Protein AF-A0A955TP63-F1 (afdb_monomer_lite)

Sequence (295 aa):
MACLPPVLIFSGPYEQLWVSQQFFPAQWGFWGMGFLTVFFTALYLFRGVVQLFHQPRGQGFGTVGSGVSPRFFSPIHFLGILVVLGGTGFFLLLLWKGFVEFLSPAVGHRTAVMVKSFSVLGNVPLLVSVMVALVGVVAGYWSFSRSPLRTFRESRFGRRWYVHFLNKLYFDEWYEAYVVQPTLGLAMWSWKVVDQRGLNGMIMGLANLTLGIAKWLWRVVDLKGIDGLVMGVGRKSVGMAGWLWRVVDLHGIDRVVVGLGQQSVGFARWLWRVIDLRGVDRVVVGVGKQSVGIA

Foldseek 3Di:
DLLLLLCLLQQPLNLLVQCLVVDPVSNVVSLVVSLVCSLQSLQVVLLVVCVVLVDPPDPDDDDDDPPCNPDPDDPVVVVVVVCVSVVVSVVSNVVSNVVSVVCCVVSDVSSPDPPVPRDCVPRPSSVVSVVSSVVSNVVNVVCVVDVCVVVLCPDPVSVVVVVCVVCVNCPVVCCCVPPVVVVVVVVVCCCVPCPVCNVVVVVVVVVVVVVVVVVVCCCPCPVCNVVVVVVVVVVVVVVVVVVVVVCCVVPPDCCVVVVVVVVVVVVVVVVVCVVVVPDDPPPPDPPPDPDDDDD

pLDDT: mean 76.47, std 15.17, range [35.34, 97.38]

Secondary structure (DSSP, 8-state):
-TTHHHHHHHSSHHHHHHHTT--HHHHHHHHHHHHHHHHHHHHHHHHHHHHHHS--TT-SSS---------S--HHHHHHHHHHHHHHHHHHHHHHHHHHHHHTTTS-GGG--------TTT-HHHHHHHHHHHHHHHHHHHHHHS-HHHHHHHSHHHHHHHHHHHTGGGHHHHHIIIIIHHHHHHHHHIIIIIIIIIIHHHHHHHHHHHHHHHHHHIIIIIIIIIHHHHHHHHHHHHHHHHHHHHHHIIIIIHHHHHHHHHHHHHHHHHHHHHHHTT--SSSSS----------

Radius of gyration: 61.68 Å; chains: 1; bounding box: 126×84×154 Å

Structure (mmCIF, N/CA/C/O backbone):
data_AF-A0A955TP63-F1
#
_entry.id   AF-A0A955TP63-F1
#
loop_
_atom_site.group_PDB
_atom_site.id
_atom_site.type_symbol
_atom_site.label_atom_id
_atom_site.label_alt_id
_atom_site.label_comp_id
_atom_site.label_asym_id
_atom_site.label_entity_id
_atom_site.label_seq_id
_atom_site.pdbx_PDB_ins_code
_atom_site.Cartn_x
_atom_site.Cartn_y
_atom_site.Cartn_z
_atom_site.occupancy
_atom_site.B_iso_or_equiv
_atom_site.auth_seq_id
_atom_site.auth_comp_id
_atom_site.auth_asym_id
_atom_site.auth_atom_id
_atom_site.pdbx_PDB_model_num
ATOM 1 N N . MET A 1 1 ? 14.268 9.972 -13.598 1.00 69.69 1 MET A N 1
ATOM 2 C CA . MET A 1 1 ? 13.409 9.019 -12.858 1.00 69.69 1 MET A CA 1
ATOM 3 C C . MET A 1 1 ? 13.284 7.678 -13.585 1.00 69.69 1 MET A C 1
ATOM 5 O O . MET A 1 1 ? 13.524 6.669 -12.950 1.00 69.69 1 MET A O 1
ATOM 9 N N . ALA A 1 2 ? 13.009 7.629 -14.898 1.00 74.88 2 ALA A N 1
ATOM 10 C CA . ALA A 1 2 ? 12.840 6.365 -15.644 1.00 74.88 2 ALA A CA 1
ATOM 11 C C . ALA A 1 2 ? 14.063 5.416 -15.655 1.00 74.88 2 ALA A C 1
ATOM 13 O O . ALA A 1 2 ? 13.891 4.209 -15.777 1.00 74.88 2 ALA A O 1
ATOM 14 N N . CYS A 1 3 ? 15.283 5.937 -15.485 1.00 74.19 3 CYS A N 1
ATOM 15 C CA . CYS A 1 3 ? 16.502 5.119 -15.408 1.00 74.19 3 CYS A CA 1
ATOM 16 C C . CYS A 1 3 ? 16.819 4.603 -13.993 1.00 74.19 3 CYS A C 1
ATOM 18 O O . CYS A 1 3 ? 17.735 3.802 -13.842 1.00 74.19 3 CYS A O 1
ATOM 20 N N . LEU A 1 4 ? 16.086 5.040 -12.959 1.00 79.62 4 LEU A N 1
ATOM 21 C CA . LEU A 1 4 ? 16.310 4.572 -11.587 1.00 79.62 4 LEU A CA 1
ATOM 22 C C . LEU A 1 4 ? 15.862 3.116 -11.374 1.00 79.62 4 LEU A C 1
ATOM 24 O O . LEU A 1 4 ? 16.659 2.358 -10.830 1.00 79.62 4 LEU A O 1
ATOM 28 N N . PRO A 1 5 ? 14.665 2.676 -11.815 1.00 82.50 5 PRO A N 1
ATOM 29 C CA . PRO A 1 5 ? 14.234 1.291 -11.622 1.00 82.50 5 PRO A CA 1
ATOM 30 C C . PRO A 1 5 ? 15.188 0.238 -12.215 1.00 82.50 5 PRO A C 1
ATOM 32 O O . PRO A 1 5 ? 15.502 -0.702 -11.490 1.00 82.50 5 PRO A O 1
ATOM 35 N N . PRO A 1 6 ? 15.717 0.382 -13.454 1.00 83.56 6 PRO A N 1
ATOM 36 C CA . PRO A 1 6 ? 16.736 -0.527 -13.990 1.00 83.56 6 PRO A CA 1
ATOM 37 C C . PRO A 1 6 ? 17.931 -0.692 -13.048 1.00 83.56 6 PRO A C 1
ATOM 39 O O . PRO A 1 6 ? 18.322 -1.805 -12.708 1.00 83.56 6 PRO A O 1
ATOM 42 N N . VAL A 1 7 ? 18.478 0.434 -12.583 1.00 81.25 7 VAL A N 1
ATOM 43 C CA . VAL A 1 7 ? 19.667 0.455 -11.730 1.00 81.25 7 VAL A CA 1
ATOM 44 C C . VAL A 1 7 ? 19.355 -0.125 -10.355 1.00 81.25 7 VAL A C 1
ATOM 46 O O . VAL A 1 7 ? 20.117 -0.938 -9.859 1.00 81.25 7 VAL A O 1
ATOM 49 N N . LEU A 1 8 ? 18.233 0.227 -9.735 1.00 82.56 8 LEU A N 1
ATOM 50 C CA . LEU A 1 8 ? 17.899 -0.251 -8.392 1.00 82.56 8 LEU A CA 1
ATOM 51 C C . LEU A 1 8 ? 17.583 -1.751 -8.362 1.00 82.56 8 LEU A C 1
ATOM 53 O O . LEU A 1 8 ? 18.072 -2.453 -7.483 1.00 82.56 8 LEU A O 1
ATOM 57 N N . ILE A 1 9 ? 16.817 -2.247 -9.335 1.00 83.12 9 ILE A N 1
ATOM 58 C CA . ILE A 1 9 ? 16.356 -3.642 -9.362 1.00 83.12 9 ILE A CA 1
ATOM 59 C C . ILE A 1 9 ? 17.495 -4.585 -9.773 1.00 83.12 9 ILE A C 1
ATOM 61 O O . ILE A 1 9 ? 17.658 -5.644 -9.174 1.00 83.12 9 ILE A O 1
ATOM 65 N N . PHE A 1 10 ? 18.315 -4.193 -10.754 1.00 83.50 10 PHE A N 1
ATOM 66 C CA . PHE A 1 10 ? 19.343 -5.062 -11.342 1.00 83.50 10 PHE A CA 1
ATOM 67 C C . PHE A 1 10 ? 20.783 -4.718 -10.914 1.00 83.50 10 PHE A C 1
ATOM 69 O O . PHE A 1 10 ? 21.734 -5.266 -11.467 1.00 83.50 10 PHE A O 1
ATOM 76 N N . SER A 1 11 ? 20.991 -3.830 -9.932 1.00 75.62 11 SER A N 1
ATOM 77 C CA . SER A 1 11 ? 22.337 -3.504 -9.403 1.00 75.62 11 SER A CA 1
ATOM 78 C C . SER A 1 11 ? 22.956 -4.594 -8.528 1.00 75.62 11 SER A C 1
ATOM 80 O O . SER A 1 11 ? 24.146 -4.507 -8.229 1.00 75.62 11 SER A O 1
ATOM 82 N N . GLY A 1 12 ? 22.189 -5.606 -8.118 1.00 73.50 12 GLY A N 1
ATOM 83 C CA . GLY A 1 12 ? 22.686 -6.737 -7.330 1.00 73.50 12 GLY A CA 1
ATOM 84 C C . GLY A 1 12 ? 21.960 -6.957 -5.999 1.00 73.50 12 GLY A C 1
ATOM 85 O O . GLY A 1 12 ? 21.460 -8.061 -5.808 1.00 73.50 12 GLY A O 1
ATOM 86 N N . PRO A 1 13 ? 21.826 -5.959 -5.097 1.00 74.38 13 PRO A N 1
ATOM 87 C CA . PRO A 1 13 ? 21.252 -6.180 -3.763 1.00 74.38 13 PRO A CA 1
ATOM 88 C C . PRO A 1 13 ? 19.833 -6.770 -3.795 1.00 74.38 13 PRO A C 1
ATOM 90 O O . PRO A 1 13 ? 19.522 -7.714 -3.073 1.00 74.38 13 PRO A O 1
ATOM 93 N N . TYR A 1 14 ? 18.979 -6.247 -4.677 1.00 77.69 14 TYR A N 1
ATOM 94 C CA . TYR A 1 14 ? 17.591 -6.694 -4.809 1.00 77.69 14 TYR A CA 1
ATOM 95 C C . TYR A 1 14 ? 17.489 -8.105 -5.422 1.00 77.69 14 TYR A C 1
ATOM 97 O O . TYR A 1 14 ? 16.759 -8.961 -4.923 1.00 77.69 14 TYR A O 1
ATOM 105 N N . GLU A 1 15 ? 18.285 -8.377 -6.461 1.00 79.12 15 GLU A N 1
ATOM 106 C CA . GLU A 1 15 ? 18.364 -9.687 -7.123 1.00 79.12 15 GLU A CA 1
ATOM 107 C C . GLU A 1 15 ? 18.865 -10.787 -6.168 1.00 79.12 15 GLU A C 1
ATOM 109 O O . GLU A 1 15 ? 18.343 -11.902 -6.170 1.00 79.12 15 GLU A O 1
ATOM 114 N N . GLN A 1 16 ? 19.821 -10.465 -5.292 1.00 76.94 16 GLN A N 1
ATOM 115 C CA . GLN A 1 16 ? 20.395 -11.406 -4.325 1.00 76.94 16 GLN A CA 1
ATOM 116 C C . GLN A 1 16 ? 19.366 -11.941 -3.323 1.00 76.94 16 GLN A C 1
ATOM 118 O O . GLN A 1 16 ? 19.364 -13.143 -3.048 1.00 76.94 16 GLN A O 1
ATOM 123 N N . LEU A 1 17 ? 18.461 -11.098 -2.807 1.00 75.69 17 LEU A N 1
ATOM 124 C CA . LEU A 1 17 ? 17.401 -11.576 -1.910 1.00 75.69 17 LEU A CA 1
ATOM 125 C C . LEU A 1 17 ? 16.440 -12.517 -2.625 1.00 75.69 17 LEU A C 1
ATOM 127 O O . LEU A 1 17 ? 16.012 -13.511 -2.045 1.00 75.69 17 LEU A O 1
ATOM 131 N N . TRP A 1 18 ? 16.120 -12.238 -3.885 1.00 74.31 18 TRP A N 1
ATOM 132 C CA . TRP A 1 18 ? 15.158 -13.044 -4.626 1.00 74.31 18 TRP A CA 1
ATOM 133 C C . TRP A 1 18 ? 15.720 -14.421 -5.004 1.00 74.31 18 TRP A C 1
ATOM 135 O O . TRP A 1 18 ? 15.029 -15.435 -4.907 1.00 74.31 18 TRP A O 1
ATOM 145 N N . VAL A 1 19 ? 17.000 -14.475 -5.379 1.00 73.94 19 VAL A N 1
ATOM 146 C CA . VAL A 1 19 ? 17.701 -15.721 -5.737 1.00 73.94 19 VAL A CA 1
ATOM 147 C C . VAL A 1 19 ? 18.099 -16.541 -4.497 1.00 73.94 19 VAL A C 1
ATOM 149 O O . VAL A 1 19 ? 18.277 -17.758 -4.591 1.00 73.94 19 VAL A O 1
ATOM 152 N N . SER A 1 20 ? 18.156 -15.925 -3.308 1.00 70.50 20 SER A N 1
ATOM 153 C CA . SER A 1 20 ? 18.469 -16.621 -2.046 1.00 70.50 20 SER A CA 1
ATOM 154 C C . SER A 1 20 ? 17.524 -17.791 -1.729 1.00 70.50 20 SER A C 1
ATOM 156 O O . SER A 1 20 ? 17.929 -18.747 -1.071 1.00 70.50 20 SER A O 1
ATOM 158 N N . GLN A 1 21 ? 16.295 -17.759 -2.254 1.00 69.81 21 GLN A N 1
ATOM 159 C CA . GLN A 1 21 ? 15.238 -18.734 -1.977 1.00 69.81 21 GLN A CA 1
ATOM 160 C C . GLN A 1 21 ? 15.395 -20.069 -2.743 1.00 69.81 21 GLN A C 1
ATOM 162 O O . GLN A 1 21 ? 14.596 -20.974 -2.537 1.00 69.81 21 GLN A O 1
ATOM 167 N N . GLN A 1 22 ? 16.405 -20.220 -3.621 1.00 64.25 22 GLN A N 1
ATOM 168 C CA . GLN A 1 22 ? 16.745 -21.465 -4.355 1.00 64.25 22 GLN A CA 1
ATOM 169 C C . GLN A 1 22 ? 15.605 -22.091 -5.197 1.00 64.25 22 GLN A C 1
ATOM 171 O O . GLN A 1 22 ? 15.674 -23.254 -5.590 1.00 64.25 22 GLN A O 1
ATOM 176 N N . PHE A 1 23 ? 14.566 -21.325 -5.535 1.00 72.56 23 PHE A N 1
ATOM 177 C CA . PHE A 1 23 ? 13.517 -21.760 -6.457 1.00 72.56 23 PHE A CA 1
ATOM 178 C C . PHE A 1 23 ? 13.914 -21.453 -7.907 1.00 72.56 23 PHE A C 1
ATOM 180 O O . PHE A 1 23 ? 14.048 -20.290 -8.283 1.00 72.56 23 PHE A O 1
ATOM 187 N N . PHE A 1 24 ? 14.020 -22.480 -8.758 1.00 67.31 24 PHE A N 1
ATOM 188 C CA . PHE A 1 24 ? 14.290 -22.313 -10.197 1.00 67.31 24 PHE A CA 1
ATOM 189 C C . PHE A 1 24 ? 13.332 -21.331 -10.914 1.00 67.31 24 PHE A C 1
ATOM 191 O O . PHE A 1 24 ? 13.808 -20.529 -11.721 1.00 67.31 24 PHE A O 1
ATOM 198 N N . PRO A 1 25 ? 12.013 -21.297 -10.617 1.00 79.06 25 PRO A N 1
ATOM 199 C CA . PRO A 1 25 ? 11.108 -20.312 -11.215 1.00 79.06 25 PRO A CA 1
ATOM 200 C C . PRO A 1 25 ? 11.306 -18.877 -10.703 1.00 79.06 25 PRO A C 1
ATOM 202 O O . PRO A 1 25 ? 10.867 -17.933 -11.359 1.00 79.06 25 PRO A O 1
ATOM 205 N N . ALA A 1 26 ? 11.945 -18.682 -9.543 1.00 77.00 26 ALA A N 1
ATOM 206 C CA . ALA A 1 26 ? 12.016 -17.372 -8.900 1.00 77.00 26 ALA A CA 1
ATOM 207 C C . ALA A 1 26 ? 12.854 -16.380 -9.710 1.00 77.00 26 ALA A C 1
ATOM 209 O O . ALA A 1 26 ? 12.446 -15.232 -9.850 1.00 77.00 26 ALA A O 1
ATOM 210 N N . GLN A 1 27 ? 13.965 -16.815 -10.307 1.00 79.31 27 GLN A N 1
ATOM 211 C CA . GLN A 1 27 ? 14.815 -15.952 -11.135 1.00 79.31 27 GLN A CA 1
ATOM 212 C C . GLN A 1 27 ? 14.101 -15.484 -12.413 1.00 79.31 27 GLN A C 1
ATOM 214 O O . GLN A 1 27 ? 14.163 -14.310 -12.774 1.00 79.31 27 GLN A O 1
ATOM 219 N N . TRP A 1 28 ? 13.362 -16.379 -13.071 1.00 83.75 28 TRP A N 1
ATOM 220 C CA . TRP A 1 28 ? 12.576 -16.029 -14.256 1.00 83.75 28 TRP A CA 1
ATOM 221 C C . TRP A 1 28 ? 11.403 -15.110 -13.912 1.00 83.75 28 TRP A C 1
ATOM 223 O O . TRP A 1 28 ? 11.158 -14.135 -14.623 1.00 83.75 28 TRP A O 1
ATOM 233 N N . GLY A 1 29 ? 10.717 -15.371 -12.794 1.00 85.19 29 GLY A N 1
ATOM 234 C CA . GLY A 1 29 ? 9.672 -14.489 -12.276 1.00 85.19 29 GLY A CA 1
ATOM 235 C C . GLY A 1 29 ? 10.209 -13.100 -11.930 1.00 85.19 29 GLY A C 1
ATOM 236 O O . GLY A 1 29 ? 9.593 -12.095 -12.280 1.00 85.19 29 GLY A O 1
ATOM 237 N N . PHE A 1 30 ? 11.392 -13.038 -11.316 1.00 86.75 30 PHE A N 1
ATOM 238 C CA . PHE A 1 30 ? 12.087 -11.798 -10.994 1.00 86.75 30 PHE A CA 1
ATOM 239 C C . PHE A 1 30 ? 12.408 -10.974 -12.237 1.00 86.75 30 PHE A C 1
ATOM 241 O O . PHE A 1 30 ? 12.041 -9.804 -12.307 1.00 86.75 30 PHE A O 1
ATOM 248 N N . TRP A 1 31 ? 13.045 -11.580 -13.240 1.00 87.69 31 TRP A N 1
ATOM 249 C CA . TRP A 1 31 ? 13.354 -10.889 -14.490 1.00 87.69 31 TRP A CA 1
ATOM 250 C C . TRP A 1 31 ? 12.085 -10.432 -15.206 1.00 87.69 31 TRP A C 1
ATOM 252 O O . TRP A 1 31 ? 12.014 -9.281 -15.631 1.00 87.69 31 TRP A O 1
ATOM 262 N N . GLY A 1 32 ? 11.057 -11.282 -15.272 1.00 89.62 32 GLY A N 1
ATOM 263 C CA . GLY A 1 32 ? 9.765 -10.931 -15.859 1.00 89.62 32 GLY A CA 1
ATOM 264 C C . GLY A 1 32 ? 9.130 -9.713 -15.186 1.00 89.62 32 GLY A C 1
ATOM 265 O O . GLY A 1 32 ? 8.844 -8.719 -15.852 1.00 89.62 32 GLY A O 1
ATOM 266 N N . MET A 1 33 ? 8.964 -9.750 -13.861 1.00 89.12 33 MET A N 1
ATOM 267 C CA . MET A 1 33 ? 8.379 -8.641 -13.097 1.00 89.12 33 MET A CA 1
ATOM 268 C C . MET A 1 33 ? 9.264 -7.389 -13.118 1.00 89.12 33 MET A C 1
ATOM 270 O O . MET A 1 33 ? 8.751 -6.277 -13.250 1.00 89.12 33 MET A O 1
ATOM 274 N N . GLY A 1 34 ? 10.586 -7.554 -13.041 1.00 89.00 34 GLY A N 1
ATOM 275 C CA . GLY A 1 34 ? 11.561 -6.469 -13.075 1.00 89.00 34 GLY A CA 1
ATOM 276 C C . GLY A 1 34 ? 11.551 -5.730 -14.410 1.00 89.00 34 GLY A C 1
ATOM 277 O O . GLY A 1 34 ? 11.391 -4.509 -14.435 1.00 89.00 34 GLY A O 1
ATOM 278 N N . PHE A 1 35 ? 11.635 -6.450 -15.533 1.00 92.19 35 PHE A N 1
ATOM 279 C CA . PHE A 1 35 ? 11.557 -5.846 -16.866 1.00 92.19 35 PHE A CA 1
ATOM 280 C C . PHE A 1 35 ? 10.195 -5.206 -17.124 1.00 92.19 35 PHE A C 1
ATOM 282 O O . PHE A 1 35 ? 10.138 -4.096 -17.652 1.00 92.19 35 PHE A O 1
ATOM 289 N N . LEU A 1 36 ? 9.106 -5.850 -16.700 1.00 92.50 36 LEU A N 1
ATOM 290 C CA . LEU A 1 36 ? 7.759 -5.299 -16.833 1.00 92.50 36 LEU A CA 1
ATOM 291 C C . LEU A 1 36 ? 7.605 -3.983 -16.052 1.00 92.50 36 LEU A C 1
ATOM 293 O O . LEU A 1 36 ? 7.085 -3.000 -16.581 1.00 92.50 36 LEU A O 1
ATOM 297 N N . THR A 1 37 ? 8.118 -3.938 -14.821 1.00 91.50 37 THR A N 1
ATOM 298 C CA . THR A 1 37 ? 8.117 -2.736 -13.974 1.00 91.50 37 THR A CA 1
ATOM 299 C C . THR A 1 37 ? 8.921 -1.613 -14.614 1.00 91.50 37 THR A C 1
ATOM 301 O O . THR A 1 37 ? 8.444 -0.482 -14.707 1.00 91.50 37 THR A O 1
ATOM 304 N N . VAL A 1 38 ? 10.125 -1.918 -15.104 1.00 92.12 38 VAL A N 1
ATOM 305 C CA . VAL A 1 38 ? 10.990 -0.960 -15.802 1.00 92.12 38 VAL A CA 1
ATOM 306 C C . VAL A 1 38 ? 10.301 -0.397 -17.047 1.00 92.12 38 VAL A C 1
ATOM 308 O O . VAL A 1 38 ? 10.269 0.822 -17.236 1.00 92.12 38 VAL A O 1
ATOM 311 N N . PHE A 1 39 ? 9.708 -1.270 -17.863 1.00 92.88 39 PHE A N 1
ATOM 312 C CA . PHE A 1 39 ? 8.993 -0.900 -19.078 1.00 92.88 39 PHE A CA 1
ATOM 313 C C . PHE A 1 39 ? 7.824 0.042 -18.784 1.00 92.88 39 PHE A C 1
AT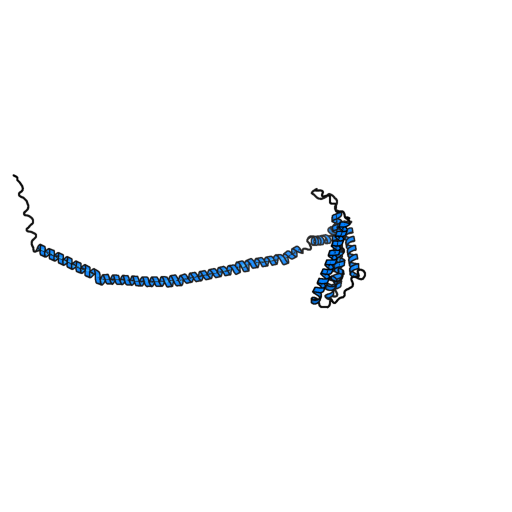OM 315 O O . PHE A 1 39 ? 7.766 1.147 -19.330 1.00 92.88 39 PHE A O 1
ATOM 322 N N . PHE A 1 40 ? 6.910 -0.366 -17.896 1.00 90.50 40 PHE A N 1
ATOM 323 C CA . PHE A 1 40 ? 5.752 0.455 -17.555 1.00 90.50 40 PHE A CA 1
ATOM 324 C C . PHE A 1 40 ? 6.169 1.763 -16.898 1.00 90.50 40 PHE A C 1
ATOM 326 O O . PHE A 1 40 ? 5.568 2.793 -17.197 1.00 90.50 40 PHE A O 1
ATOM 333 N N . THR A 1 41 ? 7.228 1.747 -16.080 1.00 91.50 41 THR A N 1
ATOM 334 C CA . THR A 1 41 ? 7.740 2.959 -15.439 1.00 91.50 41 THR A CA 1
ATOM 335 C C . THR A 1 41 ? 8.230 3.983 -16.445 1.00 91.50 41 THR A C 1
ATOM 337 O O . THR A 1 41 ? 7.855 5.155 -16.385 1.00 91.50 41 THR A O 1
ATOM 340 N N . ALA A 1 42 ? 9.026 3.540 -17.413 1.00 90.00 42 ALA A N 1
ATOM 341 C CA . ALA A 1 42 ? 9.481 4.400 -18.489 1.00 90.00 42 ALA A CA 1
ATOM 342 C C . ALA A 1 42 ? 8.310 4.921 -19.340 1.00 90.00 42 ALA A C 1
ATOM 344 O O . ALA A 1 42 ? 8.248 6.118 -19.625 1.00 90.00 42 ALA A O 1
ATOM 345 N N . LEU A 1 43 ? 7.355 4.048 -19.680 1.00 89.50 43 LEU A N 1
ATOM 346 C CA . LEU A 1 43 ? 6.185 4.390 -20.488 1.00 89.50 43 LEU A CA 1
ATOM 347 C C . LEU A 1 43 ? 5.307 5.446 -19.808 1.00 89.50 43 LEU A C 1
ATOM 349 O O . LEU A 1 43 ? 5.001 6.464 -20.434 1.00 89.50 43 LEU A O 1
ATOM 353 N N . TYR A 1 44 ? 4.900 5.241 -18.548 1.00 87.44 44 TYR A N 1
ATOM 354 C CA . TYR A 1 44 ? 3.987 6.171 -17.874 1.00 87.44 44 TYR A CA 1
ATOM 355 C C . TYR A 1 44 ? 4.660 7.519 -17.602 1.00 87.44 44 TYR A C 1
ATOM 357 O O . TYR A 1 44 ? 4.035 8.558 -17.816 1.00 87.44 44 TYR A O 1
ATOM 365 N N . LEU A 1 45 ? 5.934 7.521 -17.178 1.00 88.88 45 LEU A N 1
ATOM 366 C CA . LEU A 1 45 ? 6.668 8.756 -16.899 1.00 88.88 45 LEU A CA 1
ATOM 367 C C . LEU A 1 45 ? 6.845 9.576 -18.168 1.00 88.88 45 LEU A C 1
ATOM 369 O O . LEU A 1 45 ? 6.560 10.771 -18.174 1.00 88.88 45 LEU A O 1
ATOM 373 N N . PHE A 1 46 ? 7.290 8.938 -19.250 1.00 87.06 46 PHE A N 1
ATOM 374 C CA . PHE A 1 46 ? 7.507 9.638 -20.505 1.00 87.06 46 PHE A CA 1
ATOM 375 C C . PHE A 1 46 ? 6.194 10.159 -21.092 1.00 87.06 46 PHE A C 1
ATOM 377 O O . PHE A 1 46 ? 6.115 11.317 -21.497 1.00 87.06 46 PHE A O 1
ATOM 384 N N . ARG A 1 47 ? 5.132 9.344 -21.070 1.00 84.69 47 ARG A N 1
ATOM 385 C CA . ARG A 1 47 ? 3.797 9.768 -21.501 1.00 84.69 47 ARG A CA 1
ATOM 386 C C . ARG A 1 47 ? 3.292 10.963 -20.688 1.00 84.69 47 ARG A C 1
ATOM 388 O O . ARG A 1 47 ? 2.785 11.908 -21.285 1.00 84.69 47 ARG A O 1
ATOM 395 N N . GLY A 1 48 ? 3.449 10.942 -19.364 1.00 82.00 48 GLY A N 1
ATOM 396 C CA . GLY A 1 48 ? 3.058 12.047 -18.485 1.00 82.00 48 GLY A CA 1
ATOM 397 C C . GLY A 1 48 ? 3.840 13.330 -18.770 1.00 82.00 48 GLY A C 1
ATOM 398 O O . GLY A 1 48 ? 3.242 14.398 -18.877 1.00 82.00 48 GLY A O 1
ATOM 399 N N . VAL A 1 49 ? 5.156 13.219 -18.984 1.00 83.25 49 VAL A N 1
ATOM 400 C CA . VAL A 1 49 ? 6.004 14.342 -19.411 1.00 83.25 49 VAL A CA 1
ATOM 401 C C . VAL A 1 49 ? 5.481 14.912 -20.726 1.00 83.25 49 VAL A C 1
ATOM 403 O O . VAL A 1 49 ? 5.102 16.076 -20.769 1.00 83.25 49 VAL A O 1
ATOM 406 N N . VAL A 1 50 ? 5.369 14.107 -21.786 1.00 81.69 50 VAL A N 1
ATOM 407 C CA . VAL A 1 50 ? 4.894 14.612 -23.082 1.00 81.69 50 VAL A CA 1
ATOM 408 C C . VAL A 1 50 ? 3.516 15.266 -22.945 1.00 81.69 50 VAL A C 1
ATOM 410 O O . VAL A 1 50 ? 3.349 16.386 -23.408 1.00 81.69 50 VAL A O 1
ATOM 413 N N . GLN A 1 51 ? 2.562 14.656 -22.238 1.00 77.50 51 GLN A N 1
ATOM 414 C CA . GLN A 1 51 ? 1.231 15.240 -22.023 1.00 77.50 51 GLN A CA 1
ATOM 415 C C . GLN A 1 51 ? 1.251 16.595 -21.307 1.00 77.50 51 GLN A C 1
ATOM 417 O O . GLN A 1 51 ? 0.486 17.479 -21.686 1.00 77.50 51 GLN A O 1
ATOM 422 N N . LEU A 1 52 ? 2.105 16.767 -20.296 1.00 79.06 52 LEU A N 1
ATOM 423 C CA . LEU A 1 52 ? 2.228 18.021 -19.553 1.00 79.06 52 LEU A CA 1
ATOM 424 C C . LEU A 1 52 ? 2.748 19.157 -20.443 1.00 79.06 52 LEU A C 1
ATOM 426 O O . LEU A 1 52 ? 2.271 20.285 -20.356 1.00 79.06 52 LEU A O 1
ATOM 430 N N . PHE A 1 53 ? 3.711 18.857 -21.316 1.00 72.56 53 PHE A N 1
ATOM 431 C CA . PHE A 1 53 ? 4.364 19.863 -22.154 1.00 72.56 53 PHE A CA 1
ATOM 432 C C . PHE A 1 53 ? 3.665 20.109 -23.499 1.00 72.56 53 PHE A C 1
ATOM 434 O O . PHE A 1 53 ? 3.851 21.170 -24.089 1.00 72.56 53 PHE A O 1
ATOM 441 N N . HIS A 1 54 ? 2.869 19.158 -23.993 1.00 69.25 54 HIS A N 1
ATOM 442 C CA . HIS A 1 54 ? 2.173 19.265 -25.281 1.00 69.25 54 HIS A CA 1
ATOM 443 C C . HIS A 1 54 ? 0.752 19.841 -25.177 1.00 69.25 54 HIS A C 1
ATOM 445 O O . HIS A 1 54 ? 0.039 19.851 -26.181 1.00 69.25 54 HIS A O 1
ATOM 451 N N . GLN A 1 55 ? 0.303 20.288 -23.996 1.00 60.06 55 GLN A N 1
ATOM 452 C CA . GLN A 1 55 ? -1.027 20.888 -23.872 1.00 60.06 55 GLN A CA 1
ATOM 453 C C . GLN A 1 55 ? -1.155 22.106 -24.805 1.00 60.06 55 GLN A C 1
ATOM 455 O O . GLN A 1 55 ? -0.308 23.006 -24.751 1.00 60.06 55 GLN A O 1
ATOM 460 N N . PRO A 1 56 ? -2.203 22.174 -25.652 1.00 54.38 56 PRO A N 1
ATOM 461 C CA . PRO A 1 56 ? -2.482 23.369 -26.430 1.00 54.38 56 PRO A CA 1
ATOM 462 C C . PRO A 1 56 ? -2.701 24.523 -25.457 1.00 54.38 56 PRO A C 1
ATOM 464 O O . PRO A 1 56 ? -3.571 24.454 -24.587 1.00 54.38 56 PRO A O 1
ATOM 467 N N . ARG A 1 57 ? -1.906 25.588 -25.592 1.00 52.50 57 ARG A N 1
ATOM 468 C CA . ARG A 1 57 ? -2.164 26.850 -24.896 1.00 52.50 57 ARG A CA 1
ATOM 469 C C . ARG A 1 57 ? -3.606 27.270 -25.209 1.00 52.50 57 ARG A C 1
ATOM 471 O O . ARG A 1 57 ? -3.884 27.645 -26.343 1.00 52.50 57 ARG A O 1
ATOM 478 N N . GLY A 1 58 ? -4.502 27.204 -24.222 1.00 52.19 58 GLY A N 1
ATOM 479 C CA . GLY A 1 58 ? -5.778 27.924 -24.274 1.00 52.19 58 GLY A CA 1
ATOM 480 C C . GLY A 1 58 ? -7.089 27.132 -24.272 1.00 52.19 58 GLY A C 1
ATOM 481 O O . GLY A 1 58 ? -8.057 27.648 -24.812 1.00 52.19 58 GLY A O 1
ATOM 482 N N . GLN A 1 59 ? -7.193 25.946 -23.662 1.00 48.50 59 GLN A N 1
ATOM 483 C CA . GLN A 1 59 ? -8.517 25.345 -23.381 1.00 48.50 59 GLN A CA 1
ATOM 484 C C . GLN A 1 59 ? -8.630 24.835 -21.939 1.00 48.50 59 GLN A C 1
ATOM 486 O O . GLN A 1 59 ? -8.828 23.652 -21.681 1.00 48.50 59 GLN A O 1
ATOM 491 N N . GLY A 1 60 ? -8.484 25.757 -20.989 1.00 46.16 60 GLY A N 1
ATOM 492 C CA . GLY A 1 60 ? -8.934 25.588 -19.611 1.00 46.16 60 GLY A CA 1
ATOM 493 C C . GLY A 1 60 ? -9.915 26.708 -19.287 1.00 46.16 60 GLY A C 1
ATOM 494 O O . GLY A 1 60 ? -9.588 27.880 -19.458 1.00 46.16 60 GLY A O 1
ATOM 495 N N . PHE A 1 61 ? -11.130 26.345 -18.881 1.00 43.53 61 PHE A N 1
ATOM 496 C CA . PHE A 1 61 ? -12.150 27.266 -18.381 1.00 43.53 61 PHE A CA 1
ATOM 497 C C . PHE A 1 61 ? -11.570 28.010 -17.163 1.00 43.53 61 PHE A C 1
ATOM 499 O O . PHE A 1 61 ? -11.307 27.382 -16.141 1.00 43.53 61 PHE A O 1
ATOM 506 N N . GLY A 1 62 ? -11.318 29.317 -17.284 1.00 49.25 62 GLY A N 1
ATOM 507 C CA . GLY A 1 62 ? -10.711 30.125 -16.218 1.00 49.25 62 GLY A CA 1
ATOM 508 C C . GLY A 1 62 ? -9.365 30.720 -16.619 1.00 49.25 62 GLY A C 1
ATOM 509 O O . GLY A 1 62 ? -8.297 30.263 -16.221 1.00 49.25 62 GLY A O 1
ATOM 510 N N . THR A 1 63 ? -9.429 31.776 -17.416 1.00 55.78 63 THR A N 1
ATOM 511 C CA . THR A 1 63 ? -8.320 32.669 -17.735 1.00 55.78 63 THR A CA 1
ATOM 512 C C . THR A 1 63 ? -7.798 33.372 -16.479 1.00 55.78 63 THR A C 1
ATOM 514 O O . THR A 1 63 ? -8.362 34.375 -16.053 1.00 55.78 63 THR A O 1
ATOM 517 N N . VAL A 1 64 ? -6.672 32.910 -15.939 1.00 46.97 64 VAL A N 1
ATOM 518 C CA . VAL A 1 64 ? -5.678 33.798 -15.321 1.00 46.97 64 VAL A CA 1
ATOM 519 C C . VAL A 1 64 ? -4.330 33.390 -15.892 1.00 46.97 64 VAL A C 1
ATOM 521 O O . VAL A 1 64 ? -3.798 32.325 -15.586 1.00 46.97 64 VAL A O 1
ATOM 524 N N . GLY A 1 65 ? -3.813 34.209 -16.805 1.00 53.09 65 GLY A N 1
ATOM 525 C CA . GLY A 1 65 ? -2.500 34.004 -17.393 1.00 53.09 65 GLY A CA 1
ATOM 526 C C . GLY A 1 65 ? -1.422 34.097 -16.321 1.00 53.09 65 GLY A C 1
ATOM 527 O O . GLY A 1 65 ? -1.054 35.189 -15.908 1.00 53.09 65 GLY A O 1
ATOM 528 N N . SER A 1 66 ? -0.875 32.964 -15.896 1.00 49.69 66 SER A N 1
ATOM 529 C CA . SER A 1 66 ? 0.442 32.925 -15.270 1.00 49.69 66 SER A CA 1
ATOM 530 C C . SER A 1 66 ? 1.438 32.454 -16.329 1.00 49.69 66 SER A C 1
ATOM 532 O O . SER A 1 66 ? 1.415 31.319 -16.802 1.00 49.69 66 SER A O 1
ATOM 534 N N . GLY A 1 67 ? 2.283 33.385 -16.778 1.00 50.72 67 GLY A N 1
ATOM 535 C CA . GLY A 1 67 ? 3.214 33.255 -17.906 1.00 50.72 67 GLY A CA 1
ATOM 536 C C . GLY A 1 67 ? 4.374 32.273 -17.709 1.00 50.72 67 GLY A C 1
ATOM 537 O O . GLY A 1 67 ? 5.410 32.415 -18.355 1.00 50.72 67 GLY A O 1
ATOM 538 N N . VAL A 1 68 ? 4.233 31.270 -16.844 1.00 53.97 68 VAL A N 1
ATOM 539 C CA . VAL A 1 68 ? 5.254 30.242 -16.640 1.00 53.97 68 VAL A CA 1
ATOM 540 C C . VAL A 1 68 ? 4.988 29.103 -17.616 1.00 53.97 68 VAL A C 1
ATOM 542 O O . VAL A 1 68 ? 4.448 28.056 -17.273 1.00 53.97 68 VAL A O 1
ATOM 545 N N . SER A 1 69 ? 5.358 29.311 -18.881 1.00 56.66 69 SER A N 1
ATOM 546 C CA . SER A 1 69 ? 5.464 28.189 -19.811 1.00 56.66 69 SER A CA 1
ATOM 547 C C . SER A 1 69 ? 6.600 27.281 -19.331 1.00 56.66 69 SER A C 1
ATOM 549 O O . SER A 1 69 ? 7.726 27.781 -19.215 1.00 56.66 69 SER A O 1
ATOM 551 N N . PRO A 1 70 ? 6.363 25.988 -19.065 1.00 56.16 70 PRO A N 1
ATOM 552 C CA . PRO A 1 70 ? 7.415 25.101 -18.604 1.00 56.16 70 PRO A CA 1
ATOM 553 C C . PRO A 1 70 ? 8.417 24.915 -19.755 1.00 56.16 70 PRO A C 1
ATOM 555 O O . PRO A 1 70 ? 8.146 24.260 -20.760 1.00 56.16 70 PRO A O 1
ATOM 558 N N . ARG A 1 71 ? 9.566 25.593 -19.658 1.00 62.31 71 ARG A N 1
ATOM 559 C CA . ARG A 1 71 ? 10.666 25.490 -20.624 1.00 62.31 71 ARG A CA 1
ATOM 560 C C . ARG A 1 71 ? 11.542 24.309 -20.216 1.00 62.31 71 ARG A C 1
ATOM 562 O O . ARG A 1 71 ? 12.073 24.295 -19.113 1.00 62.31 71 ARG A O 1
ATOM 569 N N . PHE A 1 72 ? 11.704 23.342 -21.120 1.00 56.59 72 PHE A N 1
ATOM 570 C CA . PHE A 1 72 ? 12.478 22.111 -20.897 1.00 56.59 72 PHE A CA 1
ATOM 571 C C . PHE A 1 72 ? 13.933 22.343 -20.461 1.00 56.59 72 PHE A C 1
ATOM 573 O O . PHE A 1 72 ? 14.513 21.494 -19.792 1.00 56.59 72 PHE A O 1
ATOM 580 N N . PHE A 1 73 ? 14.538 23.461 -20.861 1.00 59.84 73 PHE A N 1
ATOM 581 C CA . PHE A 1 73 ? 15.987 23.628 -20.836 1.00 59.84 73 PHE A CA 1
ATOM 582 C C . PHE A 1 73 ? 16.392 24.919 -20.131 1.00 59.84 73 PHE A C 1
ATOM 584 O O . PHE A 1 73 ? 16.730 25.920 -20.754 1.00 59.84 73 PHE A O 1
ATOM 591 N N . SER A 1 74 ? 16.389 24.880 -18.803 1.00 76.50 74 SER A N 1
ATOM 592 C CA . SER A 1 74 ? 17.336 25.681 -18.034 1.00 76.50 74 SER A CA 1
ATOM 593 C C . SER A 1 74 ? 18.434 24.728 -17.548 1.00 76.50 74 SER A C 1
ATOM 595 O O . SER A 1 74 ? 18.114 23.790 -16.811 1.00 76.50 74 SER A O 1
ATOM 597 N N . PRO A 1 75 ? 19.706 24.927 -17.947 1.00 79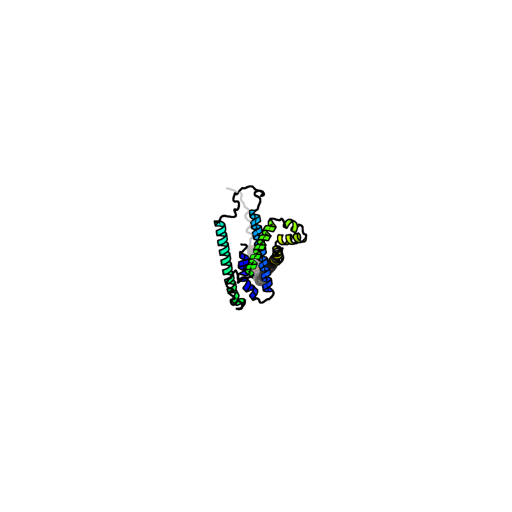.12 75 PRO A N 1
ATOM 598 C CA . PRO A 1 75 ? 20.815 24.050 -17.560 1.00 79.12 75 PRO A CA 1
ATOM 599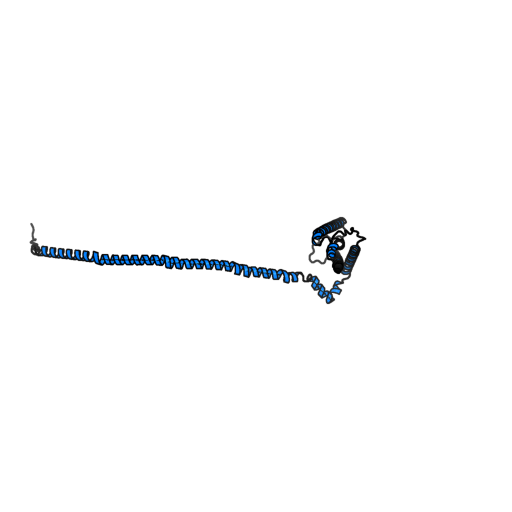 C C . PRO A 1 75 ? 20.912 23.809 -16.047 1.00 79.12 75 PRO A C 1
ATOM 601 O O . PRO A 1 75 ? 21.210 22.700 -15.617 1.00 79.12 75 PRO A O 1
ATOM 604 N N . ILE A 1 76 ? 20.575 24.818 -15.238 1.00 82.44 76 ILE A N 1
ATOM 605 C CA . ILE A 1 76 ? 20.570 24.744 -13.769 1.00 82.44 76 ILE A CA 1
ATOM 606 C C . ILE A 1 76 ? 19.505 23.775 -13.249 1.00 82.44 76 ILE A C 1
ATOM 608 O O . ILE A 1 76 ? 19.787 22.958 -12.379 1.00 82.44 76 ILE A O 1
ATOM 612 N N . HIS A 1 77 ? 18.289 23.830 -13.795 1.00 78.25 77 HIS A N 1
ATOM 613 C CA . HIS A 1 77 ? 17.202 22.948 -13.370 1.00 78.25 77 HIS A CA 1
ATOM 614 C C . HIS A 1 77 ? 17.488 21.502 -13.778 1.00 78.25 77 HIS A C 1
ATOM 616 O O . HIS A 1 77 ? 17.263 20.582 -12.998 1.00 78.25 77 HIS A O 1
ATOM 622 N N . PHE A 1 78 ? 18.048 21.306 -14.975 1.00 81.50 78 PHE A N 1
ATOM 623 C CA . PHE A 1 78 ? 18.490 19.992 -15.429 1.00 81.50 78 PHE A CA 1
ATOM 624 C C . PHE A 1 78 ? 19.589 19.418 -14.525 1.00 81.50 78 PHE A C 1
ATOM 626 O O . PHE A 1 78 ? 19.488 18.268 -14.100 1.00 81.50 78 PHE A O 1
ATOM 633 N N . LEU A 1 79 ? 20.592 20.229 -14.174 1.00 85.44 79 LEU A N 1
ATOM 634 C CA . LEU A 1 79 ? 21.659 19.827 -13.261 1.00 85.44 79 LEU A CA 1
ATOM 635 C C . LEU A 1 79 ? 21.111 19.496 -11.868 1.00 85.44 79 LEU A C 1
ATOM 637 O O . LEU A 1 79 ? 21.442 18.449 -11.322 1.00 85.44 79 LEU A O 1
ATOM 641 N N . GLY A 1 80 ? 20.225 20.333 -11.320 1.00 84.94 80 GLY A N 1
ATOM 642 C CA . GLY A 1 80 ? 19.578 20.085 -10.031 1.00 84.94 80 GLY A CA 1
ATOM 643 C C . GLY A 1 80 ? 18.788 18.775 -10.023 1.00 84.94 80 GLY A C 1
ATOM 644 O O . GLY A 1 80 ? 18.946 17.963 -9.116 1.00 84.94 80 GLY A O 1
ATOM 645 N N . ILE A 1 81 ? 18.008 18.513 -11.076 1.00 83.38 81 ILE A N 1
ATOM 646 C CA . ILE A 1 81 ? 17.284 17.247 -11.243 1.00 83.38 81 ILE A CA 1
ATOM 647 C C . ILE A 1 81 ? 18.261 16.068 -11.326 1.00 83.38 81 ILE A C 1
ATOM 649 O O . ILE A 1 81 ? 18.010 15.039 -10.706 1.00 83.38 81 ILE A O 1
ATOM 653 N N . LEU A 1 82 ? 19.373 16.197 -12.054 1.00 84.44 82 LEU A N 1
ATOM 654 C CA . LEU A 1 82 ? 20.372 15.134 -12.181 1.00 84.44 82 LEU A CA 1
ATOM 655 C C . LEU A 1 82 ? 21.067 14.833 -10.846 1.00 84.44 82 LEU A C 1
ATOM 657 O O . LEU A 1 82 ? 21.240 13.665 -10.509 1.00 84.44 82 LEU A O 1
ATOM 661 N N . VAL A 1 83 ? 21.410 15.867 -10.073 1.00 88.75 83 VAL A N 1
ATOM 662 C CA . VAL A 1 83 ? 22.012 15.730 -8.738 1.00 88.75 83 VAL A CA 1
ATOM 663 C C . VAL A 1 83 ? 21.037 15.064 -7.774 1.00 88.75 83 VAL A C 1
ATOM 665 O O . VAL A 1 83 ? 21.411 14.104 -7.107 1.00 88.75 83 VAL A O 1
ATOM 668 N N . VAL A 1 84 ? 19.778 15.510 -7.740 1.00 87.44 84 VAL A N 1
ATOM 669 C CA . VAL A 1 84 ? 18.740 14.889 -6.903 1.00 87.44 84 VAL A CA 1
ATOM 670 C C . VAL A 1 84 ? 18.532 13.432 -7.311 1.00 87.44 84 VAL A C 1
ATOM 672 O O . VAL A 1 84 ? 18.553 12.553 -6.461 1.00 87.44 84 VAL A O 1
ATOM 675 N N . LEU A 1 85 ? 18.411 13.145 -8.608 1.00 85.75 85 LEU A N 1
ATOM 676 C CA . LEU A 1 85 ? 18.264 11.781 -9.122 1.00 85.75 85 LEU A CA 1
ATOM 677 C C . LEU A 1 85 ? 19.441 10.880 -8.757 1.00 85.75 85 LEU A C 1
ATOM 679 O O . LEU A 1 85 ? 19.229 9.756 -8.305 1.00 85.75 85 LEU A O 1
ATOM 683 N N . GLY A 1 86 ? 20.665 11.358 -8.977 1.00 85.06 86 GLY A N 1
ATOM 684 C CA . GLY A 1 86 ? 21.887 10.629 -8.663 1.00 85.06 86 GLY A CA 1
ATOM 685 C C . GLY A 1 86 ? 22.023 10.386 -7.163 1.00 85.06 86 GLY A C 1
ATOM 686 O O . GLY A 1 86 ? 22.275 9.257 -6.753 1.00 85.06 86 GLY A O 1
ATOM 687 N N . GLY A 1 87 ? 21.766 11.412 -6.348 1.00 87.25 87 GLY A N 1
ATOM 688 C CA . GLY A 1 87 ? 21.781 11.329 -4.889 1.00 87.25 87 GLY A CA 1
ATOM 689 C C . GLY A 1 87 ? 20.730 10.362 -4.350 1.00 87.25 87 GLY A C 1
ATOM 690 O O . GLY A 1 87 ? 21.059 9.482 -3.561 1.00 87.25 87 GLY A O 1
ATOM 691 N N . THR A 1 88 ? 19.485 10.453 -4.826 1.00 86.19 88 THR A N 1
ATOM 692 C CA . THR A 1 88 ? 18.415 9.514 -4.466 1.00 86.19 88 THR A CA 1
ATOM 693 C C . THR A 1 88 ? 18.757 8.089 -4.895 1.00 86.19 88 THR A C 1
ATOM 695 O O . THR A 1 88 ? 18.592 7.166 -4.102 1.00 86.19 88 THR A O 1
ATOM 698 N N . GLY A 1 89 ? 19.274 7.893 -6.112 1.00 85.12 89 GLY A N 1
ATOM 699 C CA . GLY A 1 89 ? 19.709 6.582 -6.596 1.00 85.12 89 GLY A CA 1
ATOM 700 C C . GLY A 1 89 ? 20.828 5.984 -5.742 1.00 85.12 89 GLY A C 1
ATOM 701 O O . GLY A 1 89 ? 20.718 4.844 -5.304 1.00 85.12 89 GLY A O 1
ATOM 702 N N . PHE A 1 90 ? 21.870 6.763 -5.445 1.00 85.31 90 PHE A N 1
ATOM 703 C CA . PHE A 1 90 ? 22.979 6.338 -4.592 1.00 85.31 90 PHE A CA 1
ATOM 704 C C . PHE A 1 90 ? 22.519 6.008 -3.166 1.00 85.31 90 PHE A C 1
ATOM 706 O O . PHE A 1 90 ? 22.866 4.954 -2.635 1.00 85.31 90 PHE A O 1
ATOM 713 N N . PHE A 1 91 ? 21.688 6.866 -2.569 1.00 87.94 91 PHE A N 1
ATOM 714 C CA . PHE A 1 91 ? 21.108 6.637 -1.248 1.00 87.94 91 PHE A CA 1
ATOM 715 C C . PHE A 1 91 ? 20.286 5.345 -1.202 1.00 87.94 91 PHE A C 1
ATOM 717 O O . PHE A 1 91 ? 20.472 4.531 -0.302 1.00 87.94 91 PHE A O 1
ATOM 724 N N . LEU A 1 92 ? 19.421 5.119 -2.196 1.00 86.31 92 LEU A N 1
ATOM 725 C CA . LEU A 1 92 ? 18.613 3.903 -2.297 1.00 86.31 92 LEU A CA 1
ATOM 726 C C . LEU A 1 92 ? 19.477 2.647 -2.437 1.00 86.31 92 LEU A C 1
ATOM 728 O O . LEU A 1 92 ? 19.165 1.644 -1.805 1.00 86.31 92 LEU A O 1
ATOM 732 N N . LEU A 1 93 ? 20.562 2.697 -3.217 1.00 83.44 93 LEU A N 1
ATOM 733 C CA . LEU A 1 93 ? 21.505 1.579 -3.338 1.00 83.44 93 LEU A CA 1
ATOM 734 C C . LEU A 1 93 ? 22.191 1.265 -2.005 1.00 83.44 93 LEU A C 1
ATOM 736 O O . LEU A 1 93 ? 22.312 0.096 -1.641 1.00 83.44 93 LEU A O 1
ATOM 740 N N . LEU A 1 94 ? 22.617 2.294 -1.268 1.00 85.94 94 LEU A N 1
ATOM 741 C CA . LEU A 1 94 ? 23.247 2.126 0.040 1.00 85.94 94 LEU A CA 1
ATOM 742 C C . LEU A 1 94 ? 22.261 1.556 1.067 1.00 85.94 94 LEU A C 1
ATOM 744 O O . LEU A 1 94 ? 22.596 0.607 1.776 1.00 85.94 94 LEU A O 1
ATOM 748 N N . LEU A 1 95 ? 21.038 2.092 1.096 1.00 87.81 95 LEU A N 1
ATOM 749 C CA . LEU A 1 95 ? 19.949 1.619 1.948 1.00 87.81 95 LEU A CA 1
ATOM 750 C C . LEU A 1 95 ? 19.648 0.141 1.678 1.00 87.81 95 LEU A C 1
ATOM 752 O O . LEU A 1 95 ? 19.584 -0.659 2.607 1.00 87.81 95 LEU A O 1
ATOM 756 N N . TRP A 1 96 ? 19.511 -0.230 0.402 1.00 82.81 96 TRP A N 1
ATOM 757 C CA . TRP A 1 96 ? 19.229 -1.607 0.007 1.00 82.81 96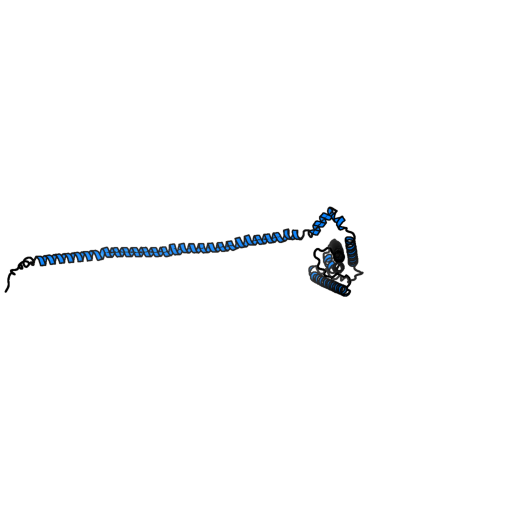 TRP A CA 1
ATOM 758 C C . TRP A 1 96 ? 20.380 -2.552 0.323 1.00 82.81 96 TRP A C 1
ATOM 760 O O . TRP A 1 96 ? 20.140 -3.652 0.808 1.00 82.81 96 TRP A O 1
ATOM 770 N N . LYS A 1 97 ? 21.629 -2.128 0.113 1.00 83.94 97 LYS A N 1
ATOM 771 C CA . LYS A 1 97 ? 22.797 -2.912 0.524 1.00 83.94 97 LYS A CA 1
ATOM 772 C C . LYS A 1 97 ? 22.779 -3.185 2.033 1.00 83.94 97 LYS A C 1
ATOM 774 O O . LYS A 1 97 ? 22.941 -4.335 2.430 1.00 83.94 97 LYS A O 1
ATOM 779 N N . GLY A 1 98 ? 22.532 -2.160 2.853 1.00 83.38 98 GLY A N 1
ATOM 780 C CA . GLY A 1 98 ? 22.432 -2.315 4.309 1.00 83.38 98 GLY A CA 1
ATOM 781 C C . GLY A 1 98 ? 21.270 -3.217 4.732 1.00 83.38 98 GLY A C 1
ATOM 782 O O . GLY A 1 98 ? 21.413 -4.031 5.638 1.00 83.38 98 GLY A O 1
ATOM 783 N N . PHE A 1 99 ? 20.136 -3.138 4.035 1.00 84.00 99 PHE A N 1
ATOM 784 C CA . PHE A 1 99 ? 18.989 -4.013 4.275 1.00 84.00 99 PHE A CA 1
ATOM 785 C C . PHE A 1 99 ? 19.287 -5.488 3.962 1.00 84.00 99 PHE A C 1
ATOM 787 O O . PHE A 1 99 ? 18.911 -6.372 4.730 1.00 84.00 99 PHE A O 1
ATOM 794 N N . VAL A 1 100 ? 20.002 -5.766 2.866 1.00 81.19 100 VAL A N 1
ATOM 795 C CA . VAL A 1 100 ? 20.444 -7.128 2.515 1.00 81.19 100 VAL A CA 1
ATOM 796 C C . VAL A 1 100 ? 21.399 -7.682 3.566 1.00 81.19 100 VAL A C 1
ATOM 798 O O . VAL A 1 100 ? 21.255 -8.827 3.983 1.00 81.19 100 VAL A O 1
ATOM 801 N N . GLU A 1 101 ? 22.349 -6.868 4.022 1.00 82.38 101 GLU A N 1
ATOM 802 C CA . GLU A 1 101 ? 23.289 -7.249 5.075 1.00 82.38 101 GLU A CA 1
ATOM 803 C C . GLU A 1 101 ? 22.568 -7.532 6.399 1.00 82.38 101 GLU A C 1
ATOM 805 O O . GLU A 1 101 ? 22.832 -8.555 7.027 1.00 82.38 101 GLU A O 1
ATOM 810 N N . PHE A 1 102 ? 21.579 -6.711 6.766 1.00 85.19 102 PHE A N 1
ATOM 811 C CA . PHE A 1 102 ? 20.723 -6.939 7.932 1.00 85.19 102 PHE A CA 1
ATOM 812 C C . PHE A 1 102 ? 19.936 -8.256 7.851 1.00 85.19 102 PHE A C 1
ATOM 814 O O . PHE A 1 102 ? 19.813 -8.963 8.849 1.00 85.19 102 PHE A O 1
ATOM 821 N N . LEU A 1 103 ? 19.414 -8.609 6.673 1.00 82.06 103 LEU A N 1
ATOM 822 C CA . LEU A 1 103 ? 18.663 -9.852 6.469 1.00 82.06 103 LEU A CA 1
ATOM 823 C C . LEU A 1 103 ? 19.548 -11.085 6.262 1.00 82.06 103 LEU A C 1
ATOM 825 O O . LEU A 1 103 ? 19.054 -12.207 6.393 1.00 82.06 103 LEU A O 1
ATOM 829 N N . SER A 1 104 ? 20.839 -10.906 5.973 1.00 78.56 104 SER A N 1
ATOM 830 C CA . SER A 1 104 ? 21.772 -12.007 5.712 1.00 78.56 104 SER A CA 1
ATOM 831 C C . SER A 1 104 ? 21.791 -13.097 6.797 1.00 78.56 104 SER A C 1
ATOM 833 O O . SER A 1 104 ? 21.802 -14.274 6.435 1.00 78.56 104 SER A O 1
ATOM 835 N N . PRO A 1 105 ? 21.693 -12.799 8.112 1.00 81.44 105 PRO A N 1
ATOM 836 C CA . PRO A 1 105 ? 21.673 -13.846 9.131 1.00 81.44 105 PRO A CA 1
ATOM 837 C C . PRO A 1 105 ? 20.344 -14.617 9.149 1.00 81.44 105 PRO A C 1
ATOM 839 O O . PRO A 1 105 ? 20.344 -15.820 9.401 1.00 81.44 105 PRO A O 1
ATOM 842 N N . ALA A 1 106 ? 19.222 -13.951 8.846 1.00 80.44 106 ALA A N 1
ATOM 843 C CA . ALA A 1 106 ? 17.877 -14.535 8.861 1.00 80.44 106 ALA A CA 1
ATOM 844 C C . ALA A 1 106 ? 17.588 -15.403 7.625 1.00 80.44 106 ALA A C 1
ATOM 846 O O . ALA A 1 106 ? 16.897 -16.415 7.716 1.00 80.44 106 ALA A O 1
ATOM 847 N N . VAL A 1 107 ? 18.154 -15.033 6.475 1.00 72.12 107 VAL A N 1
ATOM 848 C CA . VAL A 1 107 ? 18.083 -15.800 5.218 1.00 72.12 107 VAL A CA 1
ATOM 849 C C . VAL A 1 107 ? 19.162 -16.907 5.177 1.00 72.12 107 VAL A C 1
ATOM 851 O O . VAL A 1 107 ? 19.221 -17.727 4.259 1.00 72.12 107 VAL A O 1
ATOM 854 N N . GLY A 1 108 ? 19.982 -16.986 6.231 1.00 60.69 108 GLY A N 1
ATOM 855 C CA . GLY A 1 108 ? 21.150 -17.845 6.346 1.00 60.69 108 GLY A CA 1
ATOM 856 C C . GLY A 1 108 ? 22.358 -17.245 5.625 1.00 60.69 108 GLY A C 1
ATOM 857 O O . GLY A 1 108 ? 22.214 -16.567 4.610 1.00 60.69 108 GLY A O 1
ATOM 858 N N . HIS A 1 109 ? 23.571 -17.581 6.086 1.00 52.78 109 HIS A N 1
ATOM 859 C CA . HIS A 1 109 ? 24.877 -17.187 5.509 1.00 52.78 109 HIS A CA 1
ATOM 860 C C . HIS A 1 109 ? 25.077 -17.574 4.017 1.00 52.78 109 HIS A C 1
ATOM 862 O O . HIS A 1 109 ? 26.174 -17.488 3.476 1.00 52.78 109 HIS A O 1
ATOM 868 N N . ARG A 1 110 ? 24.022 -18.009 3.321 1.00 51.38 110 ARG A N 1
ATOM 869 C CA . ARG A 1 110 ? 23.968 -18.303 1.887 1.00 51.38 110 ARG A CA 1
ATOM 870 C C . ARG A 1 110 ? 24.013 -17.049 1.014 1.00 51.38 110 ARG A C 1
ATOM 872 O O . ARG A 1 110 ? 24.251 -17.166 -0.181 1.00 51.38 110 ARG A O 1
ATOM 879 N N . THR A 1 111 ? 23.844 -15.858 1.590 1.00 52.22 111 THR A N 1
ATOM 880 C CA . THR A 1 111 ? 24.165 -14.578 0.936 1.00 52.22 111 THR A CA 1
ATOM 881 C C . THR A 1 111 ? 25.647 -14.217 1.075 1.00 52.22 111 THR A C 1
ATOM 883 O O . THR A 1 111 ? 25.991 -13.037 1.005 1.00 52.22 111 THR A O 1
ATOM 886 N N . ALA A 1 112 ? 26.535 -15.195 1.309 1.00 43.19 112 ALA A N 1
ATOM 887 C CA . ALA A 1 112 ? 27.975 -14.986 1.268 1.00 43.19 112 ALA A CA 1
ATOM 888 C C . ALA A 1 112 ? 28.403 -14.557 -0.147 1.00 43.19 112 ALA A C 1
ATOM 890 O O . ALA A 1 112 ? 28.762 -15.359 -1.000 1.00 43.19 112 ALA A O 1
ATOM 891 N N . VAL A 1 113 ? 28.325 -13.245 -0.367 1.00 48.84 113 VAL A N 1
ATOM 892 C CA . VAL A 1 113 ? 29.311 -12.439 -1.077 1.00 48.84 113 VAL A CA 1
ATOM 893 C C . VAL A 1 113 ? 29.677 -12.991 -2.457 1.00 48.84 113 VAL A C 1
ATOM 895 O O . VAL A 1 113 ? 30.846 -13.172 -2.777 1.00 48.84 113 VAL A O 1
ATOM 898 N N . MET A 1 114 ? 28.700 -13.114 -3.358 1.00 44.69 114 MET A N 1
ATOM 899 C CA . MET A 1 114 ? 29.001 -12.704 -4.728 1.00 44.69 114 MET A CA 1
ATOM 900 C C . MET A 1 114 ? 28.808 -11.189 -4.770 1.00 44.69 114 MET A C 1
ATOM 902 O O . MET A 1 114 ? 27.787 -10.679 -5.232 1.00 44.69 114 MET A O 1
ATOM 906 N N . VAL A 1 115 ? 29.788 -10.453 -4.230 1.00 48.97 115 VAL A N 1
ATOM 907 C CA . VAL A 1 115 ? 29.998 -9.052 -4.610 1.00 48.97 115 VAL A CA 1
ATOM 908 C C . VAL A 1 115 ? 30.359 -9.114 -6.083 1.00 48.97 115 VAL A C 1
ATOM 910 O O . VAL A 1 115 ? 31.520 -9.205 -6.468 1.00 48.97 115 VAL A O 1
ATOM 913 N N . LYS A 1 116 ? 29.335 -9.171 -6.933 1.00 52.19 116 LYS A N 1
ATOM 914 C CA . LYS A 1 116 ? 29.503 -8.928 -8.350 1.00 52.19 116 LYS A CA 1
ATOM 915 C C . LYS A 1 116 ? 29.953 -7.476 -8.396 1.00 52.19 116 LYS A C 1
ATOM 917 O O . LYS A 1 116 ? 29.158 -6.589 -8.087 1.00 52.19 116 LYS A O 1
ATOM 922 N N . SER A 1 117 ? 31.242 -7.243 -8.654 1.00 52.28 117 SER A N 1
ATOM 923 C CA . SER A 1 117 ? 31.762 -5.896 -8.880 1.00 52.28 117 SER A CA 1
ATOM 924 C C . SER A 1 117 ? 30.780 -5.183 -9.794 1.00 52.28 117 SER A C 1
ATOM 926 O O . SER A 1 117 ? 30.412 -5.740 -10.832 1.00 52.28 117 SER A O 1
ATOM 928 N N . PHE A 1 118 ? 30.294 -4.015 -9.367 1.00 56.91 118 PHE A N 1
ATOM 929 C CA . PHE A 1 118 ? 29.331 -3.232 -10.131 1.00 56.91 118 PHE A CA 1
ATOM 930 C C . PHE A 1 118 ? 29.963 -2.889 -11.482 1.00 56.91 118 PHE A C 1
ATOM 932 O O . PHE A 1 118 ? 30.731 -1.942 -11.619 1.00 56.91 118 PHE A O 1
ATOM 939 N N . SER A 1 119 ? 29.692 -3.732 -12.470 1.00 62.84 119 SER A N 1
ATOM 940 C CA . SER A 1 119 ? 30.170 -3.601 -13.831 1.00 62.84 119 SER A CA 1
ATOM 941 C C . SER A 1 119 ? 28.943 -3.450 -14.697 1.00 62.84 119 SER A C 1
ATOM 943 O O . SER A 1 119 ? 28.195 -4.403 -14.920 1.00 62.84 119 SER A O 1
ATOM 945 N N . VAL A 1 120 ? 28.725 -2.221 -15.159 1.00 62.06 120 VAL A N 1
ATOM 946 C CA . VAL A 1 120 ? 27.594 -1.882 -16.024 1.00 62.06 120 VAL A CA 1
ATOM 947 C C . VAL A 1 120 ? 27.636 -2.713 -17.309 1.00 62.06 120 VAL A C 1
ATOM 949 O O . VAL A 1 120 ? 26.602 -3.207 -17.743 1.00 62.06 120 VAL A O 1
ATOM 952 N N . LEU A 1 121 ? 28.830 -2.939 -17.872 1.00 64.12 121 LEU A N 1
ATOM 953 C CA . LEU A 1 121 ? 29.007 -3.759 -19.075 1.00 64.12 121 LEU A CA 1
ATOM 954 C C . LEU A 1 121 ? 28.969 -5.270 -18.793 1.00 64.12 121 LEU A C 1
ATOM 956 O O . LEU A 1 121 ? 28.562 -6.037 -19.658 1.00 64.12 121 LEU A O 1
ATOM 960 N N . GLY A 1 122 ? 29.374 -5.710 -17.598 1.00 69.31 122 GLY A N 1
ATOM 961 C CA . GLY A 1 122 ? 29.380 -7.129 -17.223 1.00 69.31 122 GLY A CA 1
ATOM 962 C C . GLY A 1 122 ? 28.027 -7.665 -16.748 1.00 69.31 122 GLY A C 1
ATOM 963 O O . GLY A 1 122 ? 27.881 -8.871 -16.537 1.00 69.31 122 GLY A O 1
ATOM 964 N N . ASN A 1 123 ? 27.031 -6.796 -16.545 1.00 79.06 123 ASN A N 1
ATOM 965 C CA . ASN A 1 123 ? 25.727 -7.188 -16.024 1.00 79.06 123 ASN A CA 1
ATOM 966 C C . ASN A 1 123 ? 24.650 -7.186 -17.120 1.00 79.06 123 ASN A C 1
ATOM 968 O O . ASN A 1 123 ? 23.926 -6.211 -17.310 1.00 79.06 123 ASN A O 1
ATOM 972 N N . VAL A 1 124 ? 24.536 -8.312 -17.832 1.00 83.81 124 VAL A N 1
ATOM 973 C CA . VAL A 1 124 ? 23.588 -8.497 -18.947 1.00 83.81 124 VAL A CA 1
ATOM 974 C C . VAL A 1 124 ? 22.138 -8.125 -18.574 1.00 83.81 124 VAL A C 1
ATOM 976 O O . VAL A 1 124 ? 21.536 -7.362 -19.329 1.00 83.81 124 VAL A O 1
ATOM 979 N N . PRO A 1 125 ? 21.571 -8.540 -17.419 1.00 82.75 125 PRO A N 1
ATOM 980 C CA . PRO A 1 125 ? 20.215 -8.139 -17.024 1.00 82.75 125 PRO A CA 1
ATOM 981 C C . PRO A 1 125 ? 20.045 -6.623 -16.863 1.00 82.75 125 PRO A C 1
ATOM 983 O O . PRO A 1 125 ? 19.020 -6.069 -17.259 1.00 82.75 125 PRO A O 1
ATOM 986 N N . LEU A 1 126 ? 21.066 -5.928 -16.351 1.00 85.19 126 LEU A N 1
ATOM 987 C CA . LEU A 1 126 ? 21.048 -4.471 -16.227 1.00 85.19 126 LEU A CA 1
ATOM 988 C C . LEU A 1 126 ? 21.006 -3.813 -17.613 1.00 85.19 126 LEU A C 1
ATOM 990 O O . LEU A 1 126 ? 20.149 -2.965 -17.853 1.00 85.19 126 LEU A O 1
ATOM 994 N N . LEU A 1 127 ? 21.861 -4.238 -18.547 1.00 86.56 127 LEU A N 1
ATOM 995 C CA . LEU A 1 127 ? 21.861 -3.716 -19.921 1.00 86.56 127 LEU A CA 1
ATOM 996 C C . LEU A 1 127 ? 20.520 -3.957 -20.620 1.00 86.56 127 LEU A C 1
ATOM 998 O O . LEU A 1 127 ? 19.961 -3.039 -21.222 1.00 86.56 127 LEU A O 1
ATOM 1002 N N . VAL A 1 128 ? 19.971 -5.167 -20.487 1.00 88.56 128 VAL A N 1
ATOM 1003 C CA . VAL A 1 128 ? 18.655 -5.512 -21.037 1.00 88.56 128 VAL A CA 1
ATOM 1004 C C . VAL A 1 128 ? 17.574 -4.623 -20.428 1.00 88.56 128 VAL A C 1
ATOM 1006 O O . VAL A 1 128 ? 16.764 -4.071 -21.166 1.00 88.56 128 VAL A O 1
ATOM 1009 N N . SER A 1 129 ? 17.585 -4.390 -19.112 1.00 87.94 129 SER A N 1
ATOM 1010 C CA . SER A 1 129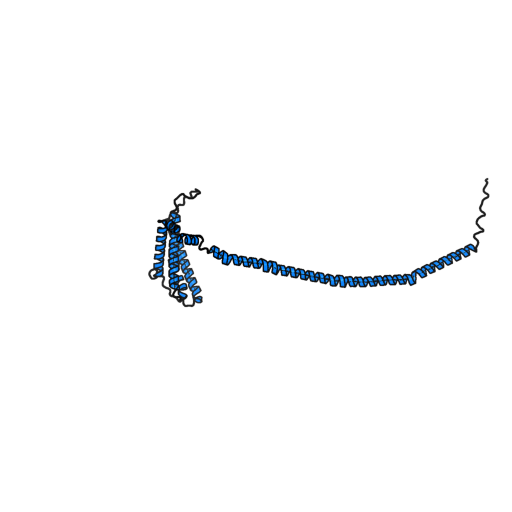 ? 16.598 -3.510 -18.473 1.00 87.94 129 SER A CA 1
ATOM 1011 C C . SER A 1 129 ? 16.690 -2.057 -18.956 1.00 87.94 129 SER A C 1
ATOM 1013 O O . SER A 1 129 ? 15.659 -1.419 -19.161 1.00 87.94 129 SER A O 1
ATOM 1015 N N . VAL A 1 130 ? 17.892 -1.535 -19.225 1.00 88.31 130 VAL A N 1
ATOM 1016 C CA . VAL A 1 130 ? 18.064 -0.196 -19.816 1.00 88.31 130 VAL A CA 1
ATOM 1017 C C . VAL A 1 130 ? 17.473 -0.139 -21.227 1.00 88.31 130 VAL A C 1
ATOM 1019 O O . VAL A 1 130 ? 16.767 0.816 -21.554 1.00 88.31 130 VAL A O 1
ATOM 1022 N N . MET A 1 131 ? 17.681 -1.175 -22.045 1.00 89.88 131 MET A N 1
ATOM 1023 C CA . MET A 1 131 ? 17.060 -1.260 -23.373 1.00 89.88 131 MET A CA 1
ATOM 1024 C C . MET A 1 131 ? 15.535 -1.352 -23.279 1.00 89.88 131 MET A C 1
ATOM 1026 O O . MET A 1 131 ? 14.830 -0.658 -24.006 1.00 89.88 131 MET A O 1
ATOM 1030 N N . VAL A 1 132 ? 15.008 -2.136 -22.336 1.00 92.00 132 VAL A N 1
ATOM 1031 C CA . VAL A 1 132 ? 13.564 -2.233 -22.069 1.00 92.00 132 VAL A CA 1
ATOM 1032 C C . VAL A 1 132 ? 12.983 -0.879 -21.648 1.00 92.00 132 VAL A C 1
ATOM 1034 O O . VAL A 1 132 ? 11.907 -0.500 -22.115 1.00 92.00 132 VAL A O 1
ATOM 1037 N N . ALA A 1 133 ? 13.698 -0.107 -20.825 1.00 91.06 133 ALA A N 1
ATOM 1038 C CA . ALA A 1 133 ? 13.299 1.254 -20.473 1.00 91.06 133 ALA A CA 1
ATOM 1039 C C . ALA A 1 133 ? 13.236 2.159 -21.715 1.00 91.06 133 ALA A C 1
ATOM 1041 O O . ALA A 1 133 ? 12.273 2.908 -21.886 1.00 91.06 133 ALA A O 1
ATOM 1042 N N . LEU A 1 134 ? 14.222 2.061 -22.614 1.00 90.25 134 LEU A N 1
ATOM 1043 C CA . LEU A 1 134 ? 14.253 2.822 -23.864 1.00 90.25 134 LEU A CA 1
ATOM 1044 C C . LEU A 1 134 ? 13.078 2.455 -24.785 1.00 90.25 134 LEU A C 1
ATOM 1046 O O . LEU A 1 134 ? 12.415 3.343 -25.321 1.00 90.25 134 LEU A O 1
ATOM 1050 N N . VAL A 1 135 ? 12.750 1.165 -24.900 1.00 92.00 135 VAL A N 1
ATOM 1051 C CA . VAL A 1 135 ? 11.554 0.698 -25.621 1.00 92.00 135 VAL A CA 1
ATOM 1052 C C . VAL A 1 135 ? 10.278 1.262 -24.986 1.00 92.00 135 VAL A C 1
ATOM 1054 O O . VAL A 1 135 ? 9.387 1.707 -25.707 1.00 92.00 135 VAL A O 1
ATOM 1057 N N . GLY A 1 136 ? 10.195 1.323 -23.653 1.00 89.44 136 GLY A N 1
ATOM 1058 C CA . GLY A 1 136 ? 9.082 1.953 -22.933 1.00 89.44 136 GLY A CA 1
ATOM 1059 C C . GLY A 1 136 ? 8.920 3.443 -23.249 1.00 89.44 136 GLY A C 1
ATOM 1060 O O . GLY A 1 136 ? 7.801 3.904 -23.479 1.00 89.44 136 GLY A O 1
ATOM 1061 N N . VAL A 1 137 ? 10.027 4.189 -23.344 1.00 89.50 137 VAL A N 1
ATOM 1062 C CA . VAL A 1 137 ? 10.030 5.602 -23.771 1.00 89.50 137 VAL A CA 1
ATOM 1063 C C . VAL A 1 137 ? 9.496 5.748 -25.198 1.00 89.50 137 VAL A C 1
ATOM 1065 O O . VAL A 1 137 ? 8.595 6.555 -25.438 1.00 89.50 137 VAL A O 1
ATOM 1068 N N . VAL A 1 138 ? 9.998 4.941 -26.138 1.00 89.19 138 VAL A N 1
ATOM 1069 C CA . VAL A 1 138 ? 9.549 4.958 -27.541 1.00 89.19 138 VAL A CA 1
ATOM 1070 C C . VAL A 1 138 ? 8.065 4.596 -27.646 1.00 89.19 138 VAL A C 1
ATOM 1072 O O . VAL A 1 138 ? 7.312 5.273 -28.348 1.00 89.19 138 VAL A O 1
ATOM 1075 N N . ALA A 1 139 ? 7.609 3.584 -26.905 1.00 87.38 139 ALA A N 1
ATOM 1076 C CA . ALA A 1 139 ? 6.201 3.202 -26.841 1.00 87.38 139 ALA A CA 1
ATOM 1077 C C . ALA A 1 139 ? 5.325 4.329 -26.267 1.00 87.38 139 ALA A C 1
ATOM 1079 O O . ALA A 1 139 ? 4.245 4.601 -26.792 1.00 87.38 139 ALA A O 1
ATOM 1080 N N . GLY A 1 140 ? 5.803 5.028 -25.233 1.00 85.19 140 GLY A N 1
ATOM 1081 C CA . GLY A 1 140 ? 5.143 6.202 -24.665 1.00 85.19 140 GLY A CA 1
ATOM 1082 C C . GLY A 1 140 ? 5.000 7.343 -25.676 1.00 85.19 140 GLY A C 1
ATOM 1083 O O . GLY A 1 140 ? 3.909 7.903 -25.808 1.00 85.19 140 GLY A O 1
ATOM 1084 N N . TYR A 1 141 ? 6.063 7.640 -26.434 1.00 84.88 141 TYR A N 1
ATOM 1085 C CA . TYR A 1 141 ? 6.040 8.627 -27.520 1.00 84.88 141 TYR A CA 1
ATOM 1086 C C . TYR A 1 141 ? 5.031 8.246 -28.600 1.00 84.88 141 TYR A C 1
ATOM 1088 O O . TYR A 1 141 ? 4.149 9.027 -28.954 1.00 84.88 141 TYR A O 1
ATOM 1096 N N . TRP A 1 142 ? 5.106 7.008 -29.082 1.00 83.75 142 TRP A N 1
ATOM 1097 C CA . TRP A 1 142 ? 4.234 6.538 -30.148 1.00 83.75 142 TRP A CA 1
ATOM 1098 C C . TRP A 1 142 ? 2.763 6.519 -29.722 1.00 83.75 142 TRP A C 1
ATOM 1100 O O . TRP A 1 142 ? 1.887 6.910 -30.497 1.00 83.75 142 TRP A O 1
ATOM 1110 N N . SER A 1 143 ? 2.503 6.148 -28.464 1.00 80.31 143 SER A N 1
ATOM 1111 C CA . SER A 1 143 ? 1.173 6.173 -27.858 1.00 80.31 143 SER A CA 1
ATOM 1112 C C . SER A 1 143 ? 0.604 7.580 -27.664 1.00 80.31 143 SER A C 1
ATOM 1114 O O . SER A 1 143 ? -0.600 7.721 -27.420 1.00 80.31 143 SER A O 1
ATOM 1116 N N . PHE A 1 144 ? 1.452 8.604 -27.680 1.00 75.81 144 PHE A N 1
ATOM 1117 C CA . PHE A 1 144 ? 1.030 9.994 -27.671 1.00 75.81 144 PHE A CA 1
ATOM 1118 C C . PHE A 1 144 ? 0.750 10.493 -29.098 1.00 75.81 144 PHE A C 1
ATOM 1120 O O . PHE A 1 144 ? -0.311 11.063 -29.339 1.00 75.81 144 PHE A O 1
ATOM 1127 N N . SER A 1 145 ? 1.663 10.242 -30.045 1.00 74.31 145 SER A N 1
ATOM 1128 C CA . SER A 1 145 ? 1.593 10.782 -31.413 1.00 74.31 145 SER A CA 1
ATOM 1129 C C . SER A 1 145 ? 0.522 10.139 -32.296 1.00 74.31 145 SER A C 1
ATOM 1131 O O . SER A 1 145 ? -0.116 10.820 -33.094 1.00 74.31 145 SER A O 1
ATOM 1133 N N . ARG A 1 146 ? 0.308 8.827 -32.187 1.00 66.12 146 ARG A N 1
ATOM 1134 C CA . ARG A 1 146 ? -0.872 8.164 -32.765 1.00 66.12 146 ARG A CA 1
ATOM 1135 C C . ARG A 1 146 ? -1.888 8.064 -31.652 1.00 66.12 146 ARG A C 1
ATOM 1137 O O . ARG A 1 146 ? -1.462 7.831 -30.541 1.00 66.12 146 ARG A O 1
ATOM 1144 N N . SER A 1 147 ? -3.184 8.247 -31.891 1.00 60.81 147 SER A N 1
ATOM 1145 C CA . SER A 1 147 ? -4.220 8.155 -30.847 1.00 60.81 147 SER A CA 1
ATOM 1146 C C . SER A 1 147 ? -4.654 6.696 -30.596 1.00 60.81 147 SER A C 1
ATOM 1148 O O . SER A 1 147 ? -5.776 6.335 -30.949 1.00 60.81 147 SER A O 1
ATOM 1150 N N . PRO A 1 148 ? -3.849 5.805 -29.984 1.00 55.66 148 PRO A N 1
ATOM 1151 C CA . PRO A 1 148 ? -4.092 4.366 -30.031 1.00 55.66 148 PRO A CA 1
ATOM 1152 C C . PRO A 1 148 ? -5.171 3.977 -29.006 1.00 55.66 148 PRO A C 1
ATOM 1154 O O . PRO A 1 148 ? -5.768 2.911 -29.080 1.00 55.66 148 PRO A O 1
ATOM 1157 N N . LEU A 1 149 ? -5.458 4.880 -28.061 1.00 54.84 149 LEU A N 1
ATOM 1158 C CA . LEU A 1 149 ? -6.493 4.786 -27.048 1.00 54.84 149 LEU A CA 1
ATOM 1159 C C . LEU A 1 149 ? -7.884 4.931 -27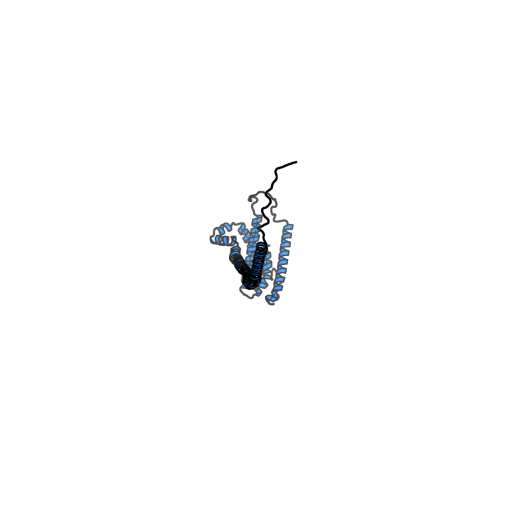.653 1.00 54.84 149 LEU A C 1
ATOM 1161 O O . LEU A 1 149 ? -8.817 4.404 -27.067 1.00 54.84 149 LEU A O 1
ATOM 1165 N N . ARG A 1 150 ? -8.044 5.588 -28.813 1.00 54.78 150 ARG A N 1
ATOM 1166 C CA . ARG A 1 150 ? -9.318 5.530 -29.547 1.00 54.78 150 ARG A CA 1
ATOM 1167 C C . ARG A 1 150 ? -9.563 4.099 -30.026 1.00 54.78 150 ARG A C 1
ATOM 1169 O O . ARG A 1 150 ? -10.561 3.501 -29.650 1.00 54.78 150 ARG A O 1
ATOM 1176 N N . THR A 1 151 ? -8.572 3.503 -30.685 1.00 55.19 151 THR A N 1
ATOM 1177 C CA . THR A 1 151 ? -8.641 2.127 -31.199 1.00 55.19 151 THR A CA 1
ATOM 1178 C C . THR A 1 151 ? -8.788 1.070 -30.093 1.00 55.19 151 THR A C 1
ATOM 1180 O O . THR A 1 151 ? -9.602 0.160 -30.210 1.00 55.19 151 THR A O 1
ATOM 1183 N N . PHE A 1 152 ? -8.061 1.186 -28.973 1.00 59.47 152 PHE A N 1
ATOM 1184 C CA . PHE A 1 152 ? -8.187 0.246 -27.846 1.00 59.47 152 PHE A CA 1
ATOM 1185 C C . PHE A 1 152 ? -9.515 0.384 -27.090 1.00 59.47 152 PHE A C 1
ATOM 1187 O O . PHE A 1 152 ? -10.053 -0.617 -26.619 1.00 59.47 152 PHE A O 1
ATOM 1194 N N . ARG A 1 153 ? -10.063 1.601 -26.975 1.00 56.50 153 ARG A N 1
ATOM 1195 C CA . ARG A 1 153 ? -11.345 1.851 -26.294 1.00 56.50 153 ARG A CA 1
ATOM 1196 C C . ARG A 1 153 ? -12.551 1.402 -27.126 1.00 56.50 153 ARG A C 1
ATOM 1198 O O . ARG A 1 153 ? -13.607 1.142 -26.555 1.00 56.50 153 ARG A O 1
ATOM 1205 N N . GLU A 1 154 ? -12.381 1.271 -28.439 1.00 65.56 154 GLU A N 1
ATOM 1206 C CA . GLU A 1 154 ? -13.374 0.700 -29.358 1.00 65.56 154 GLU A CA 1
ATOM 1207 C C . GLU A 1 154 ? -13.449 -0.836 -29.281 1.00 65.56 154 GLU A C 1
ATOM 1209 O O . GLU A 1 154 ? -14.498 -1.422 -29.549 1.00 65.56 154 GLU A O 1
ATOM 1214 N N . SER A 1 155 ? -12.387 -1.509 -28.824 1.00 79.88 155 SER A N 1
ATOM 1215 C CA . SER A 1 155 ? -12.412 -2.955 -28.572 1.00 79.88 155 SER A CA 1
ATOM 1216 C C . SER A 1 155 ? -13.160 -3.299 -27.278 1.00 79.88 155 SER A C 1
ATOM 1218 O O . SER A 1 155 ? -12.897 -2.730 -26.216 1.00 79.88 155 SER A O 1
ATOM 1220 N N . ARG A 1 156 ? -14.043 -4.312 -27.322 1.00 78.62 156 ARG A N 1
ATOM 1221 C CA . ARG A 1 156 ? -14.759 -4.826 -26.132 1.00 78.62 156 ARG A CA 1
ATOM 1222 C C . ARG A 1 156 ? -13.806 -5.271 -25.016 1.00 78.62 156 ARG A C 1
ATOM 1224 O O . ARG A 1 156 ? -14.079 -5.021 -23.843 1.00 78.62 156 ARG A O 1
ATOM 1231 N N . PHE A 1 157 ? -12.684 -5.893 -25.376 1.00 81.69 157 PHE A N 1
ATOM 1232 C CA . PHE A 1 157 ? -11.664 -6.324 -24.417 1.00 81.69 157 PHE A CA 1
ATOM 1233 C C . PHE A 1 157 ? -10.935 -5.126 -23.799 1.00 81.69 157 PHE A C 1
ATOM 1235 O O . PHE A 1 157 ? -10.792 -5.051 -22.579 1.00 81.69 157 PHE A O 1
ATOM 1242 N N . GLY A 1 158 ? -10.548 -4.151 -24.627 1.00 80.94 158 GLY A N 1
ATOM 1243 C CA . GLY A 1 158 ? -9.883 -2.935 -24.165 1.00 80.94 158 GLY A CA 1
ATOM 1244 C C . GLY A 1 158 ? -10.771 -2.099 -23.246 1.00 80.94 158 GLY A C 1
ATOM 1245 O O . GLY A 1 158 ? -10.307 -1.653 -22.203 1.00 80.94 158 GLY A O 1
ATOM 1246 N N . ARG A 1 159 ? -12.072 -1.979 -23.547 1.00 81.75 159 ARG A N 1
ATOM 1247 C CA . ARG A 1 159 ? -13.044 -1.314 -22.666 1.00 81.75 159 ARG A CA 1
ATOM 1248 C C . ARG A 1 159 ? -13.163 -2.001 -21.305 1.00 81.75 159 ARG A C 1
ATOM 1250 O O . ARG A 1 159 ? -13.214 -1.307 -20.293 1.00 81.75 159 ARG A O 1
ATOM 1257 N N . ARG A 1 160 ? -13.187 -3.339 -21.261 1.00 85.06 160 ARG A N 1
ATOM 1258 C CA . ARG A 1 160 ? -13.272 -4.092 -19.998 1.00 85.06 160 ARG A CA 1
ATOM 1259 C C . ARG A 1 160 ? -12.056 -3.815 -19.118 1.00 85.06 160 ARG A C 1
ATOM 1261 O O . ARG A 1 160 ? -12.227 -3.374 -17.986 1.00 85.06 160 ARG A O 1
ATOM 1268 N N . TRP A 1 161 ? -10.849 -4.005 -19.646 1.00 85.06 161 TRP A N 1
ATOM 1269 C CA . TRP A 1 161 ? -9.615 -3.749 -18.896 1.00 85.06 161 TRP A CA 1
ATOM 1270 C C . TRP A 1 161 ? -9.433 -2.279 -18.538 1.00 85.06 161 TRP A C 1
ATOM 1272 O O . TRP A 1 161 ? -8.989 -1.974 -17.437 1.00 85.06 161 TRP A O 1
ATOM 1282 N N . TYR A 1 162 ? -9.845 -1.368 -19.419 1.00 84.00 162 TYR A N 1
ATOM 1283 C CA . TYR A 1 162 ? -9.821 0.062 -19.141 1.00 84.00 162 TYR A CA 1
ATOM 1284 C C . TYR A 1 162 ? -10.622 0.413 -17.884 1.00 84.00 162 TYR A C 1
ATOM 1286 O O . TYR A 1 162 ? -10.108 1.139 -17.043 1.00 84.00 162 TYR A O 1
ATOM 1294 N N . VAL A 1 163 ? -11.830 -0.139 -17.709 1.00 86.38 163 VAL A N 1
ATOM 1295 C CA . VAL A 1 163 ? -12.631 0.088 -16.490 1.00 86.38 163 VAL A CA 1
ATOM 1296 C C . VAL A 1 163 ? -11.928 -0.460 -15.246 1.00 86.38 163 VAL A C 1
ATOM 1298 O O . VAL A 1 163 ? -11.937 0.197 -14.211 1.00 86.38 163 VAL A O 1
ATOM 1301 N N . HIS A 1 164 ? -11.266 -1.617 -15.346 1.00 88.12 164 HIS A N 1
ATOM 1302 C CA . HIS A 1 164 ? -10.537 -2.189 -14.209 1.00 88.12 164 HIS A CA 1
ATOM 1303 C C . HIS A 1 164 ? -9.360 -1.293 -13.810 1.00 88.12 164 HIS A C 1
ATOM 1305 O O . HIS A 1 164 ? -9.215 -0.975 -12.637 1.00 88.12 164 HIS A O 1
ATOM 1311 N N . PHE A 1 165 ? -8.554 -0.822 -14.766 1.00 87.06 165 PHE A N 1
ATOM 1312 C CA . PHE A 1 165 ? -7.459 0.110 -14.473 1.00 87.06 165 PHE A CA 1
ATOM 1313 C C . PHE A 1 165 ? -7.954 1.486 -14.008 1.00 87.06 165 PHE A C 1
ATOM 1315 O O . PHE A 1 165 ? -7.300 2.109 -13.175 1.00 87.06 165 PHE A O 1
ATOM 1322 N N . LEU A 1 166 ? -9.103 1.950 -14.512 1.00 87.25 166 LEU A N 1
ATOM 1323 C CA . LEU A 1 166 ? -9.721 3.208 -14.089 1.00 87.25 166 LEU A CA 1
ATOM 1324 C C . LEU A 1 166 ? -10.150 3.152 -12.618 1.00 87.25 166 LEU A C 1
ATOM 1326 O O . LEU A 1 166 ? -9.881 4.089 -11.873 1.00 87.25 166 LEU A O 1
ATOM 1330 N N . ASN A 1 167 ? -10.723 2.028 -12.190 1.00 88.81 167 ASN A N 1
ATOM 1331 C CA . ASN A 1 167 ? -11.089 1.773 -10.797 1.00 88.81 167 ASN A CA 1
ATOM 1332 C C . ASN A 1 167 ? -9.909 1.234 -9.969 1.00 88.81 167 ASN A C 1
ATOM 1334 O O . ASN A 1 167 ? -10.119 0.510 -9.004 1.00 88.81 167 ASN A O 1
ATOM 1338 N N . LYS A 1 168 ? -8.656 1.521 -10.361 1.00 88.88 168 LYS A N 1
ATOM 1339 C CA . LYS A 1 168 ? -7.437 1.085 -9.649 1.00 88.88 168 LYS A CA 1
ATOM 1340 C C . LYS A 1 168 ? -7.430 -0.415 -9.296 1.00 88.88 168 LYS A C 1
ATOM 1342 O O . LYS A 1 168 ? -7.015 -0.814 -8.211 1.00 88.88 168 LYS A O 1
ATOM 1347 N N . LEU A 1 169 ? -7.904 -1.251 -10.218 1.00 89.62 169 LEU A N 1
ATOM 1348 C CA . LEU A 1 169 ? -8.048 -2.704 -10.071 1.00 89.62 169 LEU A CA 1
ATOM 1349 C C . LEU A 1 169 ? -8.989 -3.153 -8.942 1.00 89.62 169 LEU A C 1
ATOM 1351 O O . LEU A 1 169 ? -8.916 -4.303 -8.521 1.00 89.62 169 LEU A O 1
ATOM 1355 N N . TYR A 1 170 ? -9.889 -2.281 -8.490 1.00 89.88 170 TYR A N 1
ATOM 1356 C CA . TYR A 1 170 ? -10.804 -2.520 -7.375 1.00 89.88 170 TYR A CA 1
ATOM 1357 C C . TYR A 1 170 ? -10.113 -2.829 -6.036 1.00 89.88 170 TYR A C 1
ATOM 1359 O O . TYR A 1 170 ? -10.688 -3.474 -5.157 1.00 89.88 170 TYR A O 1
ATOM 1367 N N . PHE A 1 171 ? -8.846 -2.425 -5.884 1.00 90.88 171 PHE A N 1
ATOM 1368 C CA . PHE A 1 171 ? -8.090 -2.702 -4.664 1.00 90.88 171 PHE A CA 1
ATOM 1369 C C . PHE A 1 171 ? -8.678 -1.958 -3.459 1.00 90.88 171 PHE A C 1
ATOM 1371 O O . PHE A 1 171 ? -8.755 -2.524 -2.370 1.00 90.88 171 PHE A O 1
ATOM 1378 N N . ASP A 1 172 ? -9.148 -0.727 -3.679 1.00 91.25 172 ASP A N 1
ATOM 1379 C CA . ASP A 1 172 ? -9.780 0.105 -2.654 1.00 91.25 172 ASP A CA 1
ATOM 1380 C C . ASP A 1 172 ? -11.082 -0.562 -2.154 1.00 91.25 172 ASP A C 1
ATOM 1382 O O . ASP A 1 172 ? -11.296 -0.693 -0.952 1.00 91.25 172 ASP A O 1
ATOM 1386 N N . GLU A 1 173 ? -11.919 -1.076 -3.060 1.00 92.88 173 GLU A N 1
ATOM 1387 C CA . GLU A 1 173 ? -13.176 -1.762 -2.736 1.00 92.88 173 GLU A CA 1
ATOM 1388 C C . GLU A 1 173 ? -12.946 -3.109 -2.051 1.00 92.88 173 GLU A C 1
ATOM 1390 O O . GLU A 1 173 ? -13.682 -3.476 -1.134 1.00 92.88 173 GLU A O 1
ATOM 1395 N N . TRP A 1 174 ? -11.925 -3.853 -2.478 1.00 94.69 174 TRP A N 1
ATOM 1396 C CA . TRP A 1 174 ? -11.552 -5.103 -1.827 1.00 94.69 174 TRP A CA 1
ATOM 1397 C C . TRP A 1 174 ? -11.056 -4.844 -0.400 1.00 94.69 174 TRP A C 1
ATOM 1399 O O . TRP A 1 174 ? -11.493 -5.506 0.540 1.00 94.69 174 TRP A O 1
ATOM 1409 N N . TYR A 1 175 ? -10.198 -3.841 -0.209 1.00 92.69 175 TYR A N 1
ATOM 1410 C CA . TYR A 1 175 ? -9.724 -3.450 1.116 1.00 92.69 175 TYR A CA 1
ATOM 1411 C C . TYR A 1 175 ? -10.880 -3.010 2.023 1.00 92.69 175 TYR A C 1
ATOM 1413 O O . TYR A 1 175 ? -10.982 -3.459 3.168 1.00 92.69 175 TYR A O 1
ATOM 1421 N N . GLU A 1 176 ? -11.797 -2.200 1.497 1.00 95.88 176 GLU A N 1
ATOM 1422 C CA . GLU A 1 176 ? -12.986 -1.769 2.225 1.00 95.88 176 GLU A CA 1
ATOM 1423 C C . GLU A 1 176 ? -13.846 -2.969 2.656 1.00 95.88 176 GLU A C 1
ATOM 1425 O O . GLU A 1 176 ? -14.196 -3.105 3.828 1.00 95.88 176 GLU A O 1
ATOM 1430 N N . ALA A 1 177 ? -14.141 -3.885 1.732 1.00 95.88 177 ALA A N 1
ATOM 1431 C CA . ALA A 1 177 ? -15.030 -5.016 1.983 1.00 95.88 177 ALA A CA 1
ATOM 1432 C C . ALA A 1 177 ? -14.429 -6.077 2.919 1.00 95.88 177 ALA A C 1
ATOM 1434 O O . ALA A 1 177 ? -15.147 -6.646 3.742 1.00 95.88 177 ALA A O 1
ATOM 1435 N N . TYR A 1 178 ? -13.131 -6.367 2.795 1.00 95.81 178 TYR A N 1
ATOM 1436 C CA . TYR A 1 178 ? -12.500 -7.494 3.493 1.00 95.81 178 TYR A CA 1
ATOM 1437 C C . TYR A 1 178 ? -11.674 -7.096 4.713 1.00 95.81 178 TYR A C 1
ATOM 1439 O O . TYR A 1 178 ? -11.438 -7.939 5.577 1.00 95.81 178 TYR A O 1
ATOM 1447 N N . VAL A 1 179 ? -11.242 -5.840 4.815 1.00 96.19 179 VAL A N 1
ATOM 1448 C CA . VAL A 1 179 ? -10.440 -5.363 5.949 1.00 96.19 179 VAL A CA 1
ATOM 1449 C C . VAL A 1 179 ? -11.235 -4.361 6.775 1.00 96.19 179 VAL A C 1
ATOM 1451 O O . VAL A 1 179 ? -11.414 -4.567 7.977 1.00 96.19 179 VAL A O 1
ATOM 1454 N N . VAL A 1 180 ? -11.761 -3.304 6.153 1.00 97.38 180 VAL A N 1
ATOM 1455 C CA . VAL A 1 180 ? -12.393 -2.194 6.886 1.00 97.38 180 VAL A CA 1
ATOM 1456 C C . VAL A 1 180 ? -13.741 -2.603 7.474 1.00 97.38 180 VAL A C 1
ATOM 1458 O O . VAL A 1 180 ? -13.922 -2.531 8.692 1.00 97.38 180 VAL A O 1
ATOM 1461 N N . GLN A 1 181 ? -14.675 -3.082 6.650 1.00 96.94 181 GLN A N 1
ATOM 1462 C CA . GLN A 1 181 ? -16.025 -3.433 7.096 1.00 96.94 181 GLN A CA 1
ATOM 1463 C C . GLN A 1 181 ? -16.050 -4.515 8.187 1.00 96.94 181 GLN A C 1
ATOM 1465 O O . GLN A 1 181 ? -16.762 -4.322 9.178 1.00 96.94 181 GLN A O 1
ATOM 1470 N N . PRO A 1 182 ? -15.271 -5.612 8.103 1.00 96.50 182 PRO A N 1
ATOM 1471 C CA . PRO A 1 182 ? -15.236 -6.611 9.166 1.00 96.50 182 PRO A CA 1
ATOM 1472 C C . PRO A 1 182 ? -14.661 -6.049 10.466 1.00 96.50 182 PRO A C 1
ATOM 1474 O O . PRO A 1 182 ? -15.186 -6.332 11.542 1.00 96.50 182 PRO A O 1
ATOM 1477 N N . THR A 1 183 ? -13.636 -5.197 10.380 1.00 96.94 183 THR A N 1
ATOM 1478 C CA . THR A 1 183 ? -13.036 -4.555 11.557 1.00 96.94 183 THR A CA 1
ATOM 1479 C C . THR A 1 183 ? -14.019 -3.596 12.229 1.00 96.94 183 THR A C 1
ATOM 1481 O O . THR A 1 183 ? -14.171 -3.624 13.451 1.00 96.94 183 THR A O 1
ATOM 1484 N N . LEU A 1 184 ? -14.759 -2.801 11.449 1.00 96.62 184 LEU A N 1
ATOM 1485 C CA . LEU A 1 184 ? -15.840 -1.953 11.962 1.00 96.62 184 LEU A CA 1
ATOM 1486 C C . LEU A 1 184 ? -16.976 -2.786 12.567 1.00 96.62 184 LEU A C 1
ATOM 1488 O O . LEU A 1 184 ? -17.513 -2.430 13.617 1.00 96.62 184 LEU A O 1
ATOM 1492 N N . GLY A 1 185 ? -17.320 -3.914 11.943 1.00 96.75 185 GLY A N 1
ATOM 1493 C CA . GLY A 1 185 ? -18.289 -4.873 12.468 1.00 96.75 185 GLY A CA 1
ATOM 1494 C C . GLY A 1 185 ? -17.883 -5.418 13.837 1.00 96.75 185 GLY A C 1
ATOM 1495 O O . GLY A 1 185 ? -18.686 -5.392 14.771 1.00 96.75 185 GLY A O 1
ATOM 1496 N N . LEU A 1 186 ? -16.624 -5.837 13.986 1.00 96.44 186 LEU A N 1
ATOM 1497 C CA . LEU A 1 186 ? -16.063 -6.294 15.260 1.00 96.44 186 LEU A CA 1
ATOM 1498 C C . LEU A 1 186 ? -16.040 -5.180 16.309 1.00 96.44 186 LEU A C 1
ATOM 1500 O O . LEU A 1 186 ? -16.429 -5.416 17.450 1.00 96.44 186 LEU A O 1
ATOM 1504 N N . ALA A 1 187 ? -15.657 -3.960 15.932 1.00 96.44 187 ALA A N 1
ATOM 1505 C CA . ALA A 1 187 ? -15.681 -2.813 16.836 1.00 96.44 187 ALA A CA 1
ATOM 1506 C C . ALA A 1 187 ? -17.104 -2.520 17.348 1.00 96.44 187 ALA A C 1
ATOM 1508 O O . ALA A 1 187 ? -17.317 -2.363 18.553 1.00 96.44 187 ALA A O 1
ATOM 1509 N N . MET A 1 188 ? -18.102 -2.524 16.457 1.00 96.75 188 MET A N 1
ATOM 1510 C CA . MET A 1 188 ? -19.508 -2.340 16.829 1.00 96.75 188 MET A CA 1
ATOM 1511 C C . MET A 1 188 ? -20.046 -3.480 17.697 1.00 96.75 188 MET A C 1
ATOM 1513 O O . MET A 1 188 ? -20.841 -3.233 18.608 1.00 96.75 188 MET A O 1
ATOM 1517 N N . TRP A 1 189 ? -19.644 -4.723 17.426 1.00 96.94 189 TRP A N 1
ATOM 1518 C CA . TRP A 1 189 ? -20.011 -5.871 18.251 1.00 96.94 189 TRP A CA 1
ATOM 1519 C C . TRP A 1 189 ? -19.431 -5.743 19.661 1.00 96.94 189 TRP A C 1
ATOM 1521 O O . TRP A 1 189 ? -20.182 -5.857 20.630 1.00 96.94 189 TRP A O 1
ATOM 1531 N N . SER A 1 190 ? -18.143 -5.415 19.782 1.00 95.06 190 SER A N 1
ATOM 1532 C CA . SER A 1 190 ? -17.477 -5.199 21.070 1.00 95.06 190 SER A CA 1
ATOM 1533 C C . SER A 1 190 ? -18.168 -4.100 21.876 1.00 95.06 190 SER A C 1
ATOM 1535 O O . SER A 1 190 ? -18.503 -4.312 23.038 1.00 95.06 190 SER A O 1
ATOM 1537 N N . TRP A 1 191 ? -18.495 -2.968 21.248 1.00 94.44 191 TRP A N 1
ATOM 1538 C CA . TRP A 1 191 ? -19.254 -1.895 21.897 1.00 94.44 191 TRP A CA 1
ATOM 1539 C C . TRP A 1 191 ? -20.625 -2.366 22.415 1.00 94.44 191 TRP A C 1
ATOM 1541 O O . TRP A 1 191 ? -20.984 -2.159 23.572 1.00 94.44 191 TRP A O 1
ATOM 1551 N N . LYS A 1 192 ? -21.427 -3.020 21.568 1.00 94.62 192 LYS A N 1
ATOM 1552 C CA . LYS A 1 192 ? -22.806 -3.387 21.936 1.00 94.62 192 LYS A CA 1
ATOM 1553 C C . LYS A 1 192 ? -22.874 -4.552 22.921 1.00 94.62 192 LYS A C 1
ATOM 1555 O O . LYS A 1 192 ? -23.787 -4.604 23.741 1.00 94.62 192 LYS A O 1
ATOM 1560 N N . VAL A 1 193 ? -21.976 -5.524 22.799 1.00 93.00 193 VAL A N 1
ATOM 1561 C CA . VAL A 1 193 ? -22.036 -6.771 23.571 1.00 93.00 193 VAL A CA 1
ATOM 1562 C C . VAL A 1 193 ? -21.172 -6.684 24.815 1.00 93.00 193 VAL A C 1
ATOM 1564 O O . VAL A 1 193 ? -21.668 -6.951 25.907 1.00 93.00 193 VAL A O 1
ATOM 1567 N N . VAL A 1 194 ? -19.907 -6.297 24.677 1.00 91.25 194 VAL A N 1
ATOM 1568 C CA . VAL A 1 194 ? -18.978 -6.284 25.811 1.00 91.25 194 VAL A CA 1
ATOM 1569 C C . VAL A 1 194 ? -19.282 -5.103 26.720 1.00 91.25 194 VAL A C 1
ATOM 1571 O O . VAL A 1 194 ? -19.497 -5.301 27.912 1.00 91.25 194 VAL A O 1
ATOM 1574 N N . ASP A 1 195 ? -19.373 -3.898 26.163 1.00 91.25 195 ASP A N 1
ATOM 1575 C CA . ASP A 1 195 ? -19.562 -2.692 26.970 1.00 91.25 195 ASP A CA 1
ATOM 1576 C C . ASP A 1 195 ? -21.028 -2.523 27.405 1.00 91.25 195 ASP A C 1
ATOM 1578 O O . ASP A 1 195 ? -21.376 -2.700 28.577 1.00 91.25 195 ASP A O 1
ATOM 1582 N N . GLN A 1 196 ? -21.943 -2.306 26.453 1.00 91.25 196 GLN A N 1
ATOM 1583 C CA . GLN A 1 196 ? -23.334 -1.993 26.802 1.00 91.25 196 GLN A CA 1
ATOM 1584 C C . GLN A 1 196 ? -24.102 -3.122 27.497 1.00 91.25 196 GLN A C 1
ATOM 1586 O O . GLN A 1 196 ? -25.025 -2.833 28.257 1.00 91.25 196 GLN A O 1
ATOM 1591 N N . ARG A 1 197 ? -23.793 -4.394 27.223 1.00 87.81 197 ARG A N 1
ATOM 1592 C CA . ARG A 1 197 ? -24.496 -5.530 27.849 1.00 87.81 197 ARG A CA 1
ATOM 1593 C C . ARG A 1 197 ? -23.672 -6.188 28.942 1.00 87.81 197 ARG A C 1
ATOM 1595 O O . ARG A 1 197 ? -24.224 -6.474 29.998 1.00 87.81 197 ARG A O 1
ATOM 1602 N N . GLY A 1 198 ? -22.386 -6.425 28.701 1.00 92.00 198 GLY A N 1
ATOM 1603 C CA . GLY A 1 198 ? -21.493 -7.043 29.676 1.00 92.00 198 GLY A CA 1
ATOM 1604 C C . GLY A 1 198 ? -21.217 -6.118 30.857 1.00 92.00 198 GLY A C 1
ATOM 1605 O O . GLY A 1 198 ? -21.679 -6.382 31.966 1.00 92.00 198 GLY A O 1
ATOM 1606 N N . LEU A 1 199 ? -20.503 -5.017 30.615 1.00 88.69 199 LEU A N 1
ATOM 1607 C CA . LEU A 1 199 ? -20.052 -4.111 31.675 1.00 88.69 199 LEU A CA 1
ATOM 1608 C C . LEU A 1 199 ? -21.222 -3.407 32.365 1.00 88.69 199 LEU A C 1
ATOM 1610 O O . LEU A 1 199 ? -21.362 -3.507 33.584 1.00 88.69 199 LEU A O 1
ATOM 1614 N N . ASN A 1 200 ? -22.119 -2.772 31.607 1.00 90.25 200 ASN A N 1
ATOM 1615 C CA . ASN A 1 200 ? -23.292 -2.125 32.206 1.00 90.25 200 ASN A CA 1
ATOM 1616 C C . ASN A 1 200 ? -24.216 -3.131 32.906 1.00 90.25 200 ASN A C 1
ATOM 1618 O O . ASN A 1 200 ? -24.767 -2.823 33.963 1.00 90.25 200 ASN A O 1
ATOM 1622 N N . GLY A 1 201 ? -24.369 -4.340 32.355 1.00 89.75 201 GLY A N 1
ATOM 1623 C CA . GLY A 1 201 ? -25.153 -5.404 32.981 1.00 89.75 201 GLY A CA 1
ATOM 1624 C C . GLY A 1 201 ? -24.559 -5.849 34.315 1.00 89.75 201 GLY A C 1
ATOM 1625 O O . GLY A 1 201 ? -25.292 -5.981 35.294 1.00 89.75 201 GLY A O 1
ATOM 1626 N N . MET A 1 202 ? -23.234 -6.002 34.389 1.00 92.31 202 MET A N 1
ATOM 1627 C CA . MET A 1 202 ? -22.532 -6.280 35.643 1.00 92.31 202 MET A CA 1
ATOM 1628 C C . MET A 1 202 ? -22.732 -5.166 36.669 1.00 92.31 202 MET A C 1
ATOM 1630 O O . MET A 1 202 ? -23.076 -5.460 37.811 1.00 92.31 202 MET A O 1
ATOM 1634 N N . ILE A 1 203 ? -22.559 -3.902 36.273 1.00 92.88 203 ILE A N 1
ATOM 1635 C CA . ILE A 1 203 ? -22.719 -2.748 37.172 1.00 92.88 203 ILE A CA 1
ATOM 1636 C C . ILE A 1 203 ? -24.151 -2.687 37.714 1.00 92.88 203 ILE A C 1
ATOM 1638 O O . ILE A 1 203 ? -24.355 -2.589 38.925 1.00 92.88 203 ILE A O 1
ATOM 1642 N N . MET A 1 204 ? -25.150 -2.805 36.836 1.00 93.19 204 MET A N 1
ATOM 1643 C CA . MET A 1 204 ? -26.559 -2.789 37.231 1.00 93.19 204 MET A CA 1
ATOM 1644 C C . MET A 1 204 ? -26.912 -4.002 38.108 1.00 93.19 204 MET A C 1
ATOM 1646 O O . MET A 1 204 ? -27.681 -3.883 39.061 1.00 93.19 204 MET A O 1
ATOM 1650 N N . GLY A 1 205 ? -26.325 -5.168 37.821 1.00 91.88 205 GLY A N 1
ATOM 1651 C CA . GLY A 1 205 ? -26.455 -6.373 38.636 1.00 91.88 205 GLY A CA 1
ATOM 1652 C C . GLY A 1 205 ? -25.898 -6.176 40.044 1.00 91.88 205 GLY A C 1
ATOM 1653 O O . GLY A 1 205 ? -26.582 -6.486 41.019 1.00 91.88 205 GLY A O 1
ATOM 1654 N N . LEU A 1 206 ? -24.703 -5.589 40.158 1.00 93.75 206 LEU A N 1
ATOM 1655 C CA . LEU A 1 206 ? -24.092 -5.251 41.443 1.00 93.75 206 LEU A CA 1
ATOM 1656 C C . LEU A 1 206 ? -24.971 -4.275 42.233 1.00 93.75 206 LEU A C 1
ATOM 1658 O O . LEU A 1 206 ? -25.260 -4.518 43.402 1.00 93.75 206 LEU A O 1
ATOM 1662 N N . ALA A 1 207 ? -25.463 -3.217 41.583 1.00 93.69 207 ALA A N 1
ATOM 1663 C CA . ALA A 1 207 ? -26.351 -2.241 42.208 1.00 93.69 207 ALA A CA 1
ATOM 1664 C C . ALA A 1 207 ? -27.643 -2.894 42.733 1.00 93.69 207 ALA A C 1
ATOM 1666 O O . ALA A 1 207 ? -28.042 -2.664 43.876 1.00 93.69 207 ALA A O 1
ATOM 1667 N N . ASN A 1 208 ? -28.269 -3.763 41.934 1.00 94.31 208 ASN A N 1
ATOM 1668 C CA . ASN A 1 208 ? -29.475 -4.490 42.330 1.00 94.31 208 ASN A CA 1
ATOM 1669 C C . ASN A 1 208 ? -29.221 -5.459 43.493 1.00 94.31 208 ASN A C 1
ATOM 1671 O O . ASN A 1 208 ? -30.068 -5.569 44.380 1.00 94.31 208 ASN A O 1
ATOM 1675 N N . LEU A 1 209 ? -28.061 -6.124 43.525 1.00 94.69 209 LEU A N 1
ATOM 1676 C CA . LEU A 1 209 ? -27.649 -6.967 44.650 1.00 94.69 209 LEU A CA 1
ATOM 1677 C C . LEU A 1 209 ? -27.494 -6.146 45.932 1.00 94.69 209 LEU A C 1
ATOM 1679 O O . LEU A 1 209 ? -28.075 -6.505 46.956 1.00 94.69 209 LEU A O 1
ATOM 1683 N N . THR A 1 210 ? -26.782 -5.017 45.879 1.00 94.69 210 THR A N 1
ATOM 1684 C CA . THR A 1 210 ? -26.607 -4.126 47.034 1.00 94.69 210 THR A CA 1
ATOM 1685 C C . THR A 1 210 ? -27.948 -3.591 47.538 1.00 94.69 210 THR A C 1
ATOM 1687 O O . THR A 1 210 ? -28.222 -3.648 48.736 1.00 94.69 210 THR A O 1
ATOM 1690 N N . LEU A 1 211 ? -28.828 -3.141 46.637 1.00 94.56 211 LEU A N 1
ATOM 1691 C CA . LEU A 1 211 ? -30.181 -2.702 46.989 1.00 94.56 211 LEU A CA 1
ATOM 1692 C C . LEU A 1 211 ? -31.023 -3.843 47.576 1.00 94.56 211 LEU A C 1
ATOM 1694 O O . LEU A 1 211 ? -31.801 -3.622 48.504 1.00 94.56 211 LEU A O 1
ATOM 1698 N N . GLY A 1 212 ? -30.872 -5.063 47.058 1.00 94.62 212 GLY A N 1
ATOM 1699 C CA . GLY A 1 212 ? -31.529 -6.259 47.577 1.00 94.62 212 GLY A CA 1
ATOM 1700 C C . GLY A 1 212 ? -31.104 -6.572 49.010 1.00 94.62 212 GLY A C 1
ATOM 1701 O O . GLY A 1 212 ? -31.962 -6.780 49.871 1.00 94.62 212 GLY A O 1
ATOM 1702 N N . ILE A 1 213 ? -29.797 -6.525 49.278 1.00 93.19 213 ILE A N 1
ATOM 1703 C CA . ILE A 1 213 ? -29.218 -6.712 50.612 1.00 93.19 213 ILE A CA 1
ATOM 1704 C C . ILE A 1 213 ? -29.705 -5.617 51.563 1.00 93.19 213 ILE A C 1
ATOM 1706 O O . ILE A 1 213 ? -30.182 -5.935 52.649 1.00 93.19 213 ILE A O 1
ATOM 1710 N N . ALA A 1 214 ? -29.678 -4.348 51.148 1.00 93.06 214 ALA A N 1
ATOM 1711 C CA . ALA A 1 214 ? -30.166 -3.232 51.957 1.00 93.06 214 ALA A CA 1
ATOM 1712 C C . ALA A 1 214 ? -31.658 -3.385 52.311 1.00 93.06 214 ALA A C 1
ATOM 1714 O O . ALA A 1 214 ? -32.042 -3.272 53.475 1.00 93.06 214 ALA A O 1
ATOM 1715 N N . LYS A 1 215 ? -32.506 -3.732 51.331 1.00 93.31 215 LYS A N 1
ATOM 1716 C CA . LYS A 1 215 ? -33.940 -4.001 51.552 1.00 93.31 215 LYS A CA 1
ATOM 1717 C C . LYS A 1 215 ? -34.189 -5.219 52.439 1.00 93.31 215 LYS A C 1
ATOM 1719 O O . LYS A 1 215 ? -35.220 -5.290 53.108 1.00 93.31 215 LYS A O 1
ATOM 1724 N N . TRP A 1 216 ? -33.327 -6.231 52.385 1.00 92.94 216 TRP A N 1
ATOM 1725 C CA . TRP A 1 216 ? -33.410 -7.389 53.272 1.00 92.94 216 TRP A CA 1
ATOM 1726 C C . TRP A 1 216 ? -33.023 -7.009 54.704 1.00 92.94 216 TRP A C 1
ATOM 1728 O O . TRP A 1 216 ? -33.796 -7.285 55.618 1.00 92.94 216 TRP A O 1
ATOM 1738 N N . LEU A 1 217 ? -31.905 -6.298 54.877 1.00 90.94 217 LEU A N 1
ATOM 1739 C CA . LEU A 1 217 ? -31.444 -5.768 56.162 1.00 90.94 217 LEU A CA 1
ATOM 1740 C C . LEU A 1 217 ? -32.523 -4.917 56.832 1.00 90.94 217 LEU A C 1
ATOM 1742 O O . LEU A 1 217 ? -32.877 -5.201 57.970 1.00 90.94 217 LEU A O 1
ATOM 1746 N N . TRP A 1 218 ? -33.118 -3.963 56.111 1.00 87.62 218 TRP A N 1
ATOM 1747 C CA . TRP A 1 218 ? -34.229 -3.147 56.616 1.00 87.62 218 TRP A CA 1
ATOM 1748 C C . TRP A 1 218 ? -35.404 -4.004 57.112 1.00 87.62 218 TRP A C 1
ATOM 1750 O O . TRP A 1 218 ? -35.928 -3.810 58.206 1.00 87.62 218 TRP A O 1
ATOM 1760 N N . ARG A 1 219 ? -35.808 -5.017 56.334 1.00 85.94 219 ARG A N 1
ATOM 1761 C CA . ARG A 1 219 ? -36.926 -5.898 56.711 1.00 85.94 219 ARG A CA 1
ATOM 1762 C C . ARG A 1 219 ? -36.626 -6.795 57.910 1.00 85.94 219 ARG A C 1
ATOM 1764 O O . ARG A 1 219 ? -37.551 -7.154 58.632 1.00 85.94 219 ARG A O 1
ATOM 1771 N N . VAL A 1 220 ? -35.381 -7.227 58.087 1.00 85.75 220 VAL A N 1
ATOM 1772 C CA . VAL A 1 220 ? -35.005 -8.148 59.169 1.00 85.75 220 VAL A CA 1
ATOM 1773 C C . VAL A 1 220 ? -34.663 -7.388 60.444 1.00 85.75 220 VAL A C 1
ATOM 1775 O O . VAL A 1 220 ? -35.163 -7.731 61.511 1.00 85.75 220 VAL A O 1
ATOM 1778 N N . VAL A 1 221 ? -33.824 -6.364 60.343 1.00 81.00 221 VAL A N 1
ATOM 1779 C CA . VAL A 1 221 ? -33.328 -5.623 61.502 1.00 81.00 221 VAL A CA 1
ATOM 1780 C C . VAL A 1 221 ? -34.386 -4.661 62.009 1.00 81.00 221 VAL A C 1
ATOM 1782 O O . VAL A 1 221 ? -34.709 -4.709 63.190 1.00 81.00 221 VAL A O 1
ATOM 1785 N N . ASP A 1 222 ? -34.963 -3.847 61.129 1.00 75.06 222 ASP A N 1
ATOM 1786 C CA . ASP A 1 222 ? -35.844 -2.757 61.547 1.00 75.06 222 ASP A CA 1
ATOM 1787 C C . ASP A 1 222 ? -37.244 -3.289 61.875 1.00 75.06 222 ASP A C 1
ATOM 1789 O O . ASP A 1 222 ? -37.671 -3.269 63.026 1.00 75.06 222 ASP A O 1
ATOM 1793 N N . LEU A 1 223 ? -37.907 -3.918 60.898 1.00 69.75 223 LEU A N 1
ATOM 1794 C CA . LEU A 1 223 ? -39.300 -4.359 61.065 1.00 69.75 223 LEU A CA 1
ATOM 1795 C C . LEU A 1 223 ? -39.477 -5.566 62.001 1.00 69.75 223 LEU A C 1
ATOM 1797 O O . LEU A 1 223 ? -40.530 -5.724 62.615 1.00 69.75 223 LEU A O 1
ATOM 1801 N N . LYS A 1 224 ? -38.499 -6.477 62.075 1.00 69.12 224 LYS A N 1
ATOM 1802 C CA . LYS A 1 224 ? -38.611 -7.681 62.924 1.00 69.12 224 LYS A CA 1
ATOM 1803 C C . LYS A 1 224 ? -37.809 -7.579 64.211 1.00 69.12 224 LYS A C 1
ATOM 1805 O O . LYS A 1 224 ? -38.286 -8.047 65.241 1.00 69.12 224 LYS A O 1
ATOM 1810 N N . GLY A 1 225 ? -36.608 -7.011 64.152 1.00 77.81 225 GLY A N 1
ATOM 1811 C CA . GLY A 1 225 ? -35.746 -6.855 65.316 1.00 77.81 225 GLY A CA 1
ATOM 1812 C C . GLY A 1 225 ? -36.190 -5.689 66.189 1.00 77.81 225 GLY A C 1
ATOM 1813 O O . GLY A 1 225 ? -36.647 -5.898 67.310 1.00 77.81 225 GLY A O 1
ATOM 1814 N N . ILE A 1 226 ? -36.062 -4.470 65.668 1.00 70.50 226 ILE A N 1
ATOM 1815 C CA . ILE A 1 226 ? -36.251 -3.232 66.426 1.00 70.50 226 ILE A CA 1
ATOM 1816 C C . ILE A 1 226 ? -37.732 -3.016 66.728 1.00 70.50 226 ILE A C 1
ATOM 1818 O O . ILE A 1 226 ? -38.093 -2.956 67.901 1.00 70.50 226 ILE A O 1
ATOM 1822 N N . ASP A 1 227 ? -38.605 -3.016 65.721 1.00 73.94 227 ASP A N 1
ATOM 1823 C CA . ASP A 1 227 ? -40.048 -2.842 65.927 1.00 73.94 227 ASP A CA 1
ATOM 1824 C C . ASP A 1 227 ? -40.637 -3.970 66.776 1.00 73.94 227 ASP A C 1
ATOM 1826 O O . ASP A 1 227 ? -41.448 -3.730 67.670 1.00 73.94 227 ASP A O 1
ATOM 1830 N N . GLY A 1 228 ? -40.194 -5.212 66.561 1.00 73.75 228 GLY A N 1
ATOM 1831 C CA . GLY A 1 228 ? -40.623 -6.357 67.364 1.00 73.75 228 GLY A CA 1
ATOM 1832 C C . GLY A 1 228 ? -40.251 -6.206 68.842 1.00 73.75 228 GLY A C 1
ATOM 1833 O O . GLY A 1 228 ? -41.074 -6.469 69.726 1.00 73.75 228 GLY A O 1
ATOM 1834 N N . LEU A 1 229 ? -39.035 -5.734 69.120 1.00 76.50 229 LEU A N 1
ATOM 1835 C CA . LEU A 1 229 ? -38.539 -5.510 70.475 1.00 76.50 229 LEU A CA 1
ATOM 1836 C C . LEU A 1 229 ? -39.225 -4.306 71.128 1.00 76.50 229 LEU A C 1
ATOM 1838 O O . LEU A 1 229 ? -39.709 -4.424 72.255 1.00 76.50 229 LEU A O 1
ATOM 1842 N N . VAL A 1 230 ? -39.350 -3.188 70.412 1.00 74.38 230 VAL A N 1
ATOM 1843 C CA . VAL A 1 230 ? -40.039 -1.976 70.879 1.00 74.38 230 VAL A CA 1
ATOM 1844 C C . VAL A 1 230 ? -41.506 -2.272 71.178 1.00 74.38 230 VAL A C 1
ATOM 1846 O O . VAL A 1 230 ? -41.994 -1.921 72.250 1.00 74.38 230 VAL A O 1
ATOM 1849 N N . MET A 1 231 ? -42.205 -2.996 70.302 1.00 75.88 231 MET A N 1
ATOM 1850 C CA . MET A 1 231 ? -43.598 -3.393 70.526 1.00 75.88 231 MET A CA 1
ATOM 1851 C C . MET A 1 231 ? -43.740 -4.397 71.675 1.00 75.88 231 MET A C 1
ATOM 1853 O O . MET A 1 231 ? -44.726 -4.353 72.414 1.00 75.88 231 MET A O 1
ATOM 1857 N N . GLY A 1 232 ? -42.765 -5.289 71.863 1.00 75.88 232 GLY A N 1
ATOM 1858 C CA . GLY A 1 232 ? -42.723 -6.219 72.992 1.00 75.88 232 GLY A CA 1
ATOM 1859 C C . GLY A 1 232 ? -42.546 -5.506 74.335 1.00 75.88 232 GLY A C 1
ATOM 1860 O O . GLY A 1 232 ? -43.280 -5.787 75.286 1.00 75.88 232 GLY A O 1
ATOM 1861 N N . VAL A 1 233 ? -41.618 -4.548 74.404 1.00 77.56 233 VAL A N 1
ATOM 1862 C CA . VAL A 1 233 ? -41.414 -3.684 75.577 1.00 77.56 233 VAL A CA 1
ATOM 1863 C C . VAL A 1 233 ? -42.643 -2.809 75.809 1.00 77.56 233 VAL A C 1
ATOM 1865 O O . VAL A 1 233 ? -43.163 -2.778 76.921 1.00 77.56 233 VAL A O 1
ATOM 1868 N N . GLY A 1 234 ? -43.177 -2.185 74.759 1.00 77.81 234 GLY A N 1
ATOM 1869 C CA . GLY A 1 234 ? -44.383 -1.364 74.814 1.00 77.81 234 GLY A CA 1
ATOM 1870 C C . GLY A 1 234 ? -45.583 -2.122 75.382 1.00 77.81 234 GLY A C 1
ATOM 1871 O O . GLY A 1 234 ? -46.213 -1.647 76.323 1.00 77.81 234 GLY A O 1
ATOM 1872 N N . ARG A 1 235 ? -45.868 -3.344 74.902 1.00 79.38 235 ARG A N 1
ATOM 1873 C CA . ARG A 1 235 ? -46.964 -4.170 75.447 1.00 79.38 235 ARG A CA 1
ATOM 1874 C C . ARG A 1 235 ? -46.758 -4.533 76.911 1.00 79.38 235 ARG A C 1
ATOM 1876 O O . ARG A 1 235 ? -47.724 -4.514 77.668 1.00 79.38 235 ARG A O 1
ATOM 1883 N N . LYS A 1 236 ? -45.528 -4.862 77.319 1.00 80.19 236 LYS A N 1
ATOM 1884 C CA . LYS A 1 236 ? -45.222 -5.156 78.727 1.00 80.19 236 LYS A CA 1
ATOM 1885 C C . LYS A 1 236 ? -45.424 -3.925 79.604 1.00 80.19 236 LYS A C 1
ATOM 1887 O O . LYS A 1 236 ? -46.052 -4.043 80.649 1.00 80.19 236 LYS A O 1
ATOM 1892 N N . SER A 1 237 ? -44.978 -2.754 79.157 1.00 79.69 237 SER A N 1
ATOM 1893 C CA . SER A 1 237 ? -45.174 -1.488 79.869 1.00 79.69 237 SER A CA 1
ATOM 1894 C C . SER A 1 237 ? -46.649 -1.099 79.965 1.00 79.69 237 SER A C 1
ATOM 1896 O O . SER A 1 237 ? -47.107 -0.736 81.043 1.00 79.69 237 SER A O 1
ATOM 1898 N N . VAL A 1 238 ? -47.426 -1.240 78.886 1.00 82.00 238 VAL A N 1
ATOM 1899 C CA . VAL A 1 238 ? -48.878 -0.981 78.901 1.00 82.00 238 VAL A CA 1
ATOM 1900 C C . VAL A 1 238 ? -49.607 -1.988 79.793 1.00 82.00 238 VAL A C 1
ATOM 1902 O O . VAL A 1 238 ? -50.486 -1.607 80.561 1.00 82.00 238 VAL A O 1
ATOM 1905 N N . GLY A 1 239 ? -49.217 -3.265 79.758 1.00 82.06 239 GLY A N 1
ATOM 1906 C CA . GLY A 1 239 ? -49.754 -4.290 80.655 1.00 82.06 239 GLY A CA 1
ATOM 1907 C C . GLY A 1 239 ? -49.442 -4.006 82.126 1.00 82.06 239 GLY A C 1
ATOM 1908 O O . GLY A 1 239 ? -50.325 -4.126 82.972 1.00 82.06 239 GLY A O 1
ATOM 1909 N N . MET A 1 240 ? -48.216 -3.567 82.421 1.00 81.06 240 MET A N 1
ATOM 1910 C CA . MET A 1 240 ? -47.780 -3.135 83.751 1.00 81.06 240 MET A CA 1
ATOM 1911 C C . MET A 1 240 ? -48.562 -1.904 84.218 1.00 81.06 240 MET A C 1
ATOM 1913 O O . MET A 1 240 ? -49.044 -1.881 85.346 1.00 81.06 240 MET A O 1
ATOM 1917 N N . ALA A 1 241 ? -48.755 -0.914 83.342 1.00 81.75 241 ALA A N 1
ATOM 1918 C CA . ALA A 1 241 ? -49.560 0.270 83.623 1.00 81.75 241 ALA A CA 1
ATOM 1919 C C . ALA A 1 241 ? -51.026 -0.094 83.902 1.00 81.75 241 ALA A C 1
ATOM 1921 O O . ALA A 1 241 ? -51.605 0.400 84.863 1.00 81.75 241 ALA A O 1
ATOM 1922 N N . GLY A 1 242 ? -51.613 -1.009 83.122 1.00 82.75 242 GLY A N 1
ATOM 1923 C CA . GLY A 1 242 ? -52.975 -1.503 83.339 1.00 82.75 242 GLY A CA 1
ATOM 1924 C C . GLY A 1 242 ? -53.126 -2.386 84.584 1.00 82.75 242 GLY A C 1
ATOM 1925 O O . GLY A 1 242 ? -54.195 -2.428 85.192 1.00 82.75 242 GLY A O 1
ATOM 1926 N N . TRP A 1 243 ? -52.075 -3.106 84.987 1.00 85.12 243 TRP A N 1
ATOM 1927 C CA . TRP A 1 243 ? -52.038 -3.810 86.271 1.00 85.12 243 TRP A CA 1
ATOM 1928 C C . TRP A 1 243 ? -51.943 -2.824 87.438 1.00 85.12 243 TRP A C 1
ATOM 1930 O O . TRP A 1 243 ? -52.753 -2.916 88.354 1.00 85.12 243 TRP A O 1
ATOM 1940 N N . LEU A 1 244 ? -51.031 -1.848 87.369 1.00 81.38 244 LEU A N 1
ATOM 1941 C CA . LEU A 1 244 ? -50.900 -0.776 88.360 1.00 81.38 244 LEU A CA 1
ATOM 1942 C C . LEU A 1 244 ? -52.221 -0.024 88.537 1.00 81.38 244 LEU A C 1
ATOM 1944 O O . LEU A 1 244 ? -52.653 0.164 89.668 1.00 81.38 244 LEU A O 1
ATOM 1948 N N . TRP A 1 245 ? -52.898 0.323 87.438 1.00 78.38 245 TRP A N 1
ATOM 1949 C CA . TRP A 1 245 ? -54.225 0.939 87.472 1.00 78.38 245 TRP A CA 1
ATOM 1950 C C . TRP A 1 245 ? -55.231 0.079 88.235 1.00 78.38 245 TRP A C 1
ATOM 1952 O O . TRP A 1 245 ? -55.853 0.563 89.171 1.00 78.38 245 TRP A O 1
ATOM 1962 N N . ARG A 1 246 ? -55.333 -1.215 87.906 1.00 78.38 246 ARG A N 1
ATOM 1963 C CA . ARG A 1 246 ? -56.229 -2.139 88.619 1.00 78.38 246 ARG A CA 1
ATOM 1964 C C . ARG A 1 246 ? -55.871 -2.294 90.091 1.00 78.38 246 ARG A C 1
ATOM 1966 O O . ARG A 1 246 ? -56.767 -2.439 90.907 1.00 78.38 246 ARG A O 1
ATOM 1973 N N . VAL A 1 247 ? -54.592 -2.286 90.455 1.00 76.50 247 VAL A N 1
ATOM 1974 C CA . VAL A 1 247 ? -54.175 -2.378 91.862 1.00 76.50 247 VAL A CA 1
ATOM 1975 C C . VAL A 1 247 ? -54.545 -1.111 92.624 1.00 76.50 247 VAL A C 1
ATOM 1977 O O . VAL A 1 247 ? -55.089 -1.218 93.718 1.00 76.50 247 VAL A O 1
ATOM 1980 N N . VAL A 1 248 ? -54.298 0.067 92.052 1.00 75.69 248 VAL A N 1
ATOM 1981 C CA . VAL A 1 248 ? -54.672 1.360 92.644 1.00 75.69 248 VAL A CA 1
ATOM 1982 C C . VAL A 1 248 ? -56.191 1.468 92.821 1.00 75.69 248 VAL A C 1
ATOM 1984 O O . VAL A 1 248 ? -56.653 1.891 93.883 1.00 75.69 248 VAL A O 1
ATOM 1987 N N . ASP A 1 249 ? -56.947 1.012 91.825 1.00 69.81 249 ASP A N 1
ATOM 1988 C CA . ASP A 1 249 ? -58.410 0.979 91.826 1.00 69.81 249 ASP A CA 1
ATOM 1989 C C . ASP A 1 249 ? -58.955 -0.014 92.874 1.00 69.81 249 ASP A C 1
ATOM 1991 O O . ASP A 1 249 ? -59.747 0.341 93.744 1.00 69.81 249 ASP A O 1
ATOM 1995 N N . LEU A 1 250 ? -58.427 -1.247 92.901 1.00 61.31 250 LEU A N 1
ATOM 1996 C CA . LEU A 1 250 ? -58.872 -2.303 93.822 1.00 61.31 250 LEU A CA 1
ATOM 1997 C C . LEU A 1 250 ? -58.413 -2.105 95.279 1.00 61.31 250 LEU A C 1
ATOM 1999 O O . LEU A 1 250 ? -59.068 -2.607 96.201 1.00 61.31 250 LEU A O 1
ATOM 2003 N N . HIS A 1 251 ? -57.287 -1.426 95.527 1.00 59.16 251 HIS A N 1
ATOM 2004 C CA . HIS A 1 251 ? -56.669 -1.367 96.862 1.00 59.16 251 HIS A CA 1
ATOM 2005 C C . HIS A 1 251 ? -56.558 0.018 97.494 1.00 59.16 251 HIS A C 1
ATOM 2007 O O . HIS A 1 251 ? -56.336 0.076 98.700 1.00 59.16 251 HIS A O 1
ATOM 2013 N N . GLY A 1 252 ? -56.713 1.115 96.757 1.00 58.41 252 GLY A N 1
ATOM 2014 C CA . GLY A 1 252 ? -56.374 2.431 97.299 1.00 58.41 252 GLY A CA 1
ATOM 2015 C C . GLY A 1 252 ? -57.536 3.399 97.317 1.00 58.41 252 GLY A C 1
ATOM 2016 O O . GLY A 1 252 ? -57.939 3.872 98.374 1.00 58.41 252 GLY A O 1
ATOM 2017 N N . ILE A 1 253 ? -58.051 3.729 96.139 1.00 56.91 253 ILE A N 1
ATOM 2018 C CA . ILE A 1 253 ? -58.797 4.977 95.995 1.00 56.91 253 ILE A CA 1
ATOM 2019 C C . ILE A 1 253 ? -60.256 4.789 96.388 1.00 56.91 253 ILE A C 1
ATOM 2021 O O . ILE A 1 253 ? -60.717 5.499 97.273 1.00 56.91 253 ILE A O 1
ATOM 2025 N N . ASP A 1 254 ? -60.956 3.785 95.866 1.00 58.97 254 ASP A N 1
ATOM 2026 C CA . ASP A 1 254 ? -62.384 3.628 96.162 1.00 58.97 254 ASP A CA 1
ATOM 2027 C C . ASP A 1 254 ? -62.658 3.310 97.631 1.00 58.97 254 ASP A C 1
ATOM 2029 O O . ASP A 1 254 ? -63.548 3.899 98.234 1.00 58.97 254 ASP A O 1
ATOM 2033 N N . ARG A 1 255 ? -61.864 2.451 98.279 1.00 62.50 255 ARG A N 1
ATOM 2034 C CA . ARG A 1 255 ? -62.067 2.153 99.709 1.00 62.50 255 ARG A CA 1
ATOM 2035 C C . ARG A 1 255 ? -61.735 3.331 100.619 1.00 62.50 255 ARG A C 1
ATOM 2037 O O . ARG A 1 255 ? -62.440 3.533 101.606 1.00 62.50 255 ARG A O 1
ATOM 2044 N N . VAL A 1 256 ? -60.699 4.110 100.305 1.00 63.34 256 VAL A N 1
ATOM 2045 C CA . VAL A 1 256 ? -60.339 5.297 101.096 1.00 63.34 256 VAL A CA 1
ATOM 2046 C C . VAL A 1 256 ? -61.324 6.433 100.833 1.00 63.34 256 VAL A C 1
ATOM 2048 O O . VAL A 1 256 ? -61.783 7.053 101.784 1.00 63.34 256 VAL A O 1
ATOM 2051 N N . VAL A 1 257 ? -61.721 6.669 99.582 1.00 62.91 257 VAL A N 1
ATOM 2052 C CA . VAL A 1 257 ? -62.686 7.714 99.205 1.00 62.91 257 VAL A CA 1
ATOM 2053 C C . VAL A 1 257 ? -64.088 7.377 99.707 1.00 62.91 257 VAL A C 1
ATOM 2055 O O . VAL A 1 257 ? -64.725 8.232 100.314 1.00 62.91 257 VAL A O 1
ATOM 2058 N N . VAL A 1 258 ? -64.564 6.140 99.545 1.00 67.38 258 VAL A N 1
ATOM 2059 C CA . VAL A 1 258 ? -65.861 5.704 100.090 1.00 67.38 258 VAL A CA 1
ATOM 2060 C C . VAL A 1 258 ? -65.812 5.654 101.616 1.00 67.38 258 VAL A C 1
ATOM 2062 O O . VAL A 1 258 ? -66.773 6.059 102.261 1.00 67.38 258 VAL A O 1
ATOM 2065 N N . GLY A 1 259 ? -64.694 5.238 102.218 1.00 68.06 259 GLY A N 1
ATOM 2066 C CA . GLY A 1 259 ? -64.507 5.248 103.671 1.00 68.06 259 GLY A CA 1
ATOM 2067 C C . GLY A 1 259 ? -64.533 6.660 104.263 1.00 68.06 259 GLY A C 1
ATOM 2068 O O . GLY A 1 259 ? -65.283 6.921 105.204 1.00 68.06 259 GLY A O 1
ATOM 2069 N N . LEU A 1 260 ? -63.785 7.597 103.674 1.00 65.88 260 LEU A N 1
ATOM 2070 C CA . LEU A 1 260 ? -63.794 9.015 104.048 1.00 65.88 260 LEU A CA 1
ATOM 2071 C C . LEU A 1 260 ? -65.146 9.672 103.744 1.00 65.88 260 LEU A C 1
ATOM 2073 O O . LEU A 1 260 ? -65.636 10.471 104.541 1.00 65.88 260 LEU A O 1
ATOM 2077 N N . GLY A 1 261 ? -65.788 9.302 102.636 1.00 70.00 261 GLY A N 1
ATOM 2078 C CA . GLY A 1 261 ? -67.139 9.725 102.273 1.00 70.00 261 GLY A CA 1
ATOM 2079 C C . GLY A 1 261 ? -68.181 9.267 103.295 1.00 70.00 261 GLY A C 1
ATOM 2080 O O . GLY A 1 261 ? -69.005 10.053 103.752 1.00 70.00 261 GLY A O 1
ATOM 2081 N N . GLN A 1 262 ? -68.122 8.014 103.745 1.00 71.94 262 GLN A N 1
ATOM 2082 C CA . GLN A 1 262 ? -69.035 7.515 104.772 1.00 71.94 262 GLN A CA 1
ATOM 2083 C C . GLN A 1 262 ? -68.751 8.103 106.156 1.00 71.94 262 GLN A C 1
ATOM 2085 O O . GLN A 1 262 ? -69.699 8.391 106.890 1.00 71.94 262 GLN A O 1
ATOM 2090 N N . GLN A 1 263 ? -67.484 8.333 106.511 1.00 75.38 263 GLN A N 1
ATOM 2091 C CA . GLN A 1 263 ? -67.128 9.005 107.763 1.00 75.38 263 GLN A CA 1
ATOM 2092 C C . GLN A 1 263 ? -67.589 10.465 107.777 1.00 75.38 263 GLN A C 1
ATOM 2094 O O . GLN A 1 263 ? -68.165 10.907 108.769 1.00 75.38 263 GLN A O 1
ATOM 2099 N N . SER A 1 264 ? -67.425 11.194 106.673 1.00 72.25 264 SER A N 1
ATOM 2100 C CA . SER A 1 264 ? -67.906 12.574 106.542 1.00 72.25 264 SER A CA 1
ATOM 2101 C C . SER A 1 264 ? -69.436 12.659 106.540 1.00 72.25 264 SER A C 1
ATOM 2103 O O . SER A 1 264 ? -69.994 13.502 107.239 1.00 72.25 264 SER A O 1
ATOM 2105 N N . VAL A 1 265 ? -70.143 11.740 105.874 1.00 75.25 265 VAL A N 1
ATOM 2106 C CA . VAL A 1 265 ? -71.617 11.649 105.939 1.00 75.25 265 VAL A CA 1
ATOM 2107 C C . VAL A 1 265 ? -72.106 11.233 107.334 1.00 75.25 265 VAL A C 1
ATOM 2109 O O . VAL A 1 265 ? -73.154 11.687 107.799 1.00 75.25 265 VAL A O 1
ATOM 2112 N N . GLY A 1 266 ? -71.371 10.365 108.032 1.00 78.25 266 GLY A N 1
ATOM 2113 C CA . GLY A 1 266 ? -71.642 9.995 109.422 1.00 78.25 266 GLY A CA 1
ATOM 2114 C C . GLY A 1 266 ? -71.473 11.180 110.372 1.00 78.25 266 GLY A C 1
ATOM 2115 O O . GLY A 1 266 ? -72.360 11.447 111.181 1.00 78.25 266 GLY A O 1
ATOM 2116 N N . PHE A 1 267 ? -70.382 11.928 110.211 1.00 77.56 267 PHE A N 1
ATOM 2117 C CA . PHE A 1 267 ? -70.107 13.157 110.946 1.00 77.56 267 PHE A CA 1
ATOM 2118 C C . PHE A 1 267 ? -71.161 14.231 110.667 1.00 77.56 267 PHE A C 1
ATOM 2120 O O . PHE A 1 267 ? -71.682 14.816 111.609 1.00 77.56 267 PHE A O 1
ATOM 2127 N N . ALA A 1 268 ? -71.564 14.419 109.407 1.00 76.44 268 ALA A N 1
ATOM 2128 C CA . ALA A 1 268 ? -72.636 15.337 109.031 1.00 76.44 268 ALA A CA 1
ATOM 2129 C C . ALA A 1 268 ? -73.975 14.952 109.680 1.00 76.44 268 ALA A C 1
ATOM 2131 O O . ALA A 1 268 ? -74.638 15.807 110.256 1.00 76.44 268 ALA A O 1
ATOM 2132 N N . ARG A 1 269 ? -74.353 13.664 109.669 1.00 77.06 269 ARG A N 1
ATOM 2133 C CA . ARG A 1 269 ? -75.570 13.176 110.351 1.00 77.06 269 ARG A CA 1
ATOM 2134 C C . ARG A 1 269 ? -75.497 13.301 111.871 1.00 77.06 269 ARG A C 1
ATOM 2136 O O . ARG A 1 269 ? -76.527 13.524 112.502 1.00 77.06 269 ARG A O 1
ATOM 2143 N N . TRP A 1 270 ? -74.320 13.114 112.464 1.00 79.94 270 TRP A N 1
ATOM 2144 C CA . TRP A 1 270 ? -74.106 13.333 113.893 1.00 79.94 270 TRP A CA 1
ATOM 2145 C C . TRP A 1 270 ? -74.231 14.816 114.245 1.00 79.94 270 TRP A C 1
ATOM 2147 O O . TRP A 1 270 ? -74.983 15.140 115.154 1.00 79.94 270 TRP A O 1
ATOM 2157 N N . LEU A 1 271 ? -73.586 15.705 113.483 1.00 74.81 271 LEU A N 1
ATOM 2158 C CA . LEU A 1 271 ? -73.723 17.158 113.613 1.00 74.81 271 LEU A CA 1
ATOM 2159 C C . LEU A 1 271 ? -75.184 17.581 113.503 1.00 74.81 271 LEU A C 1
ATOM 2161 O O . LEU A 1 271 ? -75.663 18.311 114.362 1.00 74.81 271 LEU A O 1
ATOM 2165 N N . TRP A 1 272 ? -75.901 17.065 112.501 1.00 72.81 272 TRP A N 1
ATOM 2166 C CA . TRP A 1 272 ? -77.326 17.327 112.327 1.00 72.81 272 TRP A CA 1
ATOM 2167 C C . TRP A 1 272 ? -78.114 16.884 113.557 1.00 72.81 272 TRP A C 1
ATOM 2169 O O . TRP A 1 272 ? -78.823 17.690 114.130 1.00 72.81 272 TRP A O 1
ATOM 2179 N N . ARG A 1 273 ? -77.909 15.659 114.061 1.00 71.25 273 ARG A N 1
ATOM 2180 C CA . ARG A 1 273 ? -78.573 15.189 115.289 1.00 71.25 273 ARG A CA 1
ATOM 2181 C C . ARG A 1 273 ? -78.197 15.976 116.542 1.00 71.25 273 ARG A C 1
ATOM 2183 O O . ARG A 1 273 ? -79.050 16.155 117.398 1.00 71.25 273 ARG A O 1
ATOM 2190 N N . VAL A 1 274 ? -76.951 16.413 116.694 1.00 71.19 274 VAL A N 1
ATOM 2191 C CA . VAL A 1 274 ? -76.510 17.188 117.866 1.00 71.19 274 VAL A CA 1
ATOM 2192 C C . VAL A 1 274 ? -77.065 18.609 117.834 1.00 71.19 274 VAL A C 1
ATOM 2194 O O . VAL A 1 274 ? -77.429 19.129 118.885 1.00 71.19 274 VAL A O 1
ATOM 2197 N N . ILE A 1 275 ? -77.160 19.214 116.650 1.00 65.38 275 ILE A N 1
ATOM 2198 C CA . ILE A 1 275 ? -77.789 20.524 116.453 1.00 65.38 275 ILE A CA 1
ATOM 2199 C C . ILE A 1 275 ? -79.312 20.412 116.623 1.00 65.38 275 ILE A C 1
ATOM 2201 O O . ILE A 1 275 ? -79.909 21.229 117.314 1.00 65.38 275 ILE A O 1
ATOM 2205 N N . ASP A 1 276 ? -79.932 19.362 116.086 1.00 57.81 276 ASP A N 1
ATOM 2206 C CA . ASP A 1 276 ? -81.385 19.150 116.110 1.00 57.81 276 ASP A CA 1
ATOM 2207 C C . ASP A 1 276 ? -81.892 18.735 117.511 1.00 57.81 276 ASP A C 1
ATOM 2209 O O . ASP A 1 276 ? -82.895 19.242 118.007 1.00 57.81 276 ASP A O 1
ATOM 2213 N N . LEU A 1 277 ? -81.124 17.928 118.258 1.00 53.41 277 LEU A N 1
ATOM 2214 C CA . LEU A 1 277 ? -81.410 17.610 119.671 1.00 53.41 277 LEU A CA 1
ATOM 2215 C C . LEU A 1 277 ? -81.027 18.738 120.643 1.00 53.41 277 LEU A C 1
ATOM 2217 O O . LEU A 1 277 ? -81.329 18.656 121.836 1.00 53.41 277 LEU A O 1
ATOM 2221 N N . ARG A 1 278 ? -80.391 19.808 120.155 1.00 54.50 278 ARG A N 1
ATOM 2222 C CA . ARG A 1 278 ? -80.173 21.054 120.898 1.00 54.50 278 ARG A CA 1
ATOM 2223 C C . ARG A 1 278 ? -80.742 22.244 120.134 1.00 54.50 278 ARG A C 1
ATOM 2225 O O . ARG A 1 278 ? -80.057 23.229 119.902 1.00 54.50 278 ARG A O 1
ATOM 2232 N N . GLY A 1 279 ? -82.039 22.155 119.853 1.00 56.78 279 GLY A N 1
ATOM 2233 C CA . GLY A 1 279 ? -82.940 23.297 119.934 1.00 56.78 279 GLY A CA 1
ATOM 2234 C C . GLY A 1 279 ? -82.572 24.466 119.031 1.00 56.78 279 GLY A C 1
ATOM 2235 O O . GLY A 1 279 ? -82.121 25.504 119.508 1.00 56.78 279 GLY A O 1
ATOM 2236 N N . VAL A 1 280 ? -82.908 24.343 117.752 1.00 50.06 280 VAL A N 1
ATOM 2237 C CA . VAL A 1 280 ? -83.101 25.506 116.881 1.00 50.06 280 VAL A CA 1
ATOM 2238 C C . VAL A 1 280 ? -84.522 25.478 116.338 1.00 50.06 280 VAL A C 1
ATOM 2240 O O . VAL A 1 280 ? -84.740 25.366 115.146 1.00 50.06 280 VAL A O 1
ATOM 2243 N N . ASP A 1 281 ? -85.491 25.574 117.250 1.00 44.16 281 ASP A N 1
ATOM 2244 C CA . ASP A 1 281 ? -86.856 25.999 116.904 1.00 44.16 281 ASP A CA 1
ATOM 2245 C C . ASP A 1 281 ? -87.531 26.822 118.019 1.00 44.16 281 ASP A C 1
ATOM 2247 O O . ASP A 1 281 ? -88.750 26.927 118.118 1.00 44.16 281 ASP A O 1
ATOM 2251 N N . ARG A 1 282 ? -86.732 27.476 118.878 1.00 45.47 282 ARG A N 1
ATOM 2252 C CA . ARG A 1 282 ? -87.248 28.485 119.829 1.00 45.47 282 ARG A CA 1
ATOM 2253 C C . ARG A 1 282 ? -86.463 29.799 119.891 1.00 45.47 282 ARG A C 1
ATOM 2255 O O . ARG A 1 282 ? -86.531 30.485 120.904 1.00 45.47 282 ARG A O 1
ATOM 2262 N N . VAL A 1 283 ? -85.756 30.193 118.824 1.00 46.44 283 VAL A N 1
ATOM 2263 C CA . VAL A 1 283 ? -85.141 31.546 118.743 1.00 46.44 283 VAL A CA 1
ATOM 2264 C C . VAL A 1 283 ? -85.386 32.258 117.397 1.00 46.44 283 VAL A C 1
ATOM 2266 O O . VAL A 1 283 ? -84.775 33.274 117.095 1.00 46.44 283 VAL A O 1
ATOM 2269 N N . VAL A 1 284 ? -86.347 31.803 116.592 1.00 43.16 284 VAL A N 1
ATOM 2270 C CA . VAL A 1 284 ? -86.830 32.540 115.409 1.00 43.16 284 VAL A CA 1
ATOM 2271 C C . VAL A 1 284 ? -88.343 32.308 115.376 1.00 43.16 284 VAL A C 1
ATOM 2273 O O . VAL A 1 284 ? -88.791 31.261 114.952 1.00 43.16 284 VAL A O 1
ATOM 2276 N N . VAL A 1 285 ? -89.210 33.113 115.991 1.00 41.50 285 VAL A N 1
ATOM 2277 C CA . VAL A 1 285 ? -89.520 34.499 115.645 1.00 41.50 285 VAL A CA 1
ATOM 2278 C C . VAL A 1 285 ? -90.164 35.167 116.867 1.00 41.50 285 VAL A C 1
ATOM 2280 O O . VAL A 1 285 ? -91.306 34.896 117.221 1.00 41.50 285 VAL A O 1
ATOM 2283 N N . GLY A 1 286 ? -89.420 36.076 117.486 1.00 46.91 286 GLY A N 1
ATOM 2284 C CA . GLY A 1 286 ? -89.911 37.093 118.416 1.00 46.91 286 GLY A CA 1
ATOM 2285 C C . GLY A 1 286 ? -89.329 38.452 118.038 1.00 46.91 286 GLY A C 1
ATOM 2286 O O . GLY A 1 286 ? -88.891 39.194 118.902 1.00 46.91 286 GLY A O 1
ATOM 2287 N N . VAL A 1 287 ? -89.226 38.740 116.733 1.00 46.00 287 VAL A N 1
ATOM 2288 C CA . VAL A 1 287 ? -88.748 40.028 116.199 1.00 46.00 287 VAL A CA 1
ATOM 2289 C C . VAL A 1 287 ? -89.615 40.428 114.998 1.00 46.00 287 VAL A C 1
ATOM 2291 O O . VAL A 1 287 ? -89.165 40.558 113.865 1.00 46.00 287 VAL A O 1
ATOM 2294 N N . GLY A 1 288 ? -90.905 40.599 115.284 1.00 41.62 288 GLY A N 1
ATOM 2295 C CA . GLY A 1 288 ? -91.796 41.543 114.614 1.00 41.62 288 GLY A CA 1
ATOM 2296 C C . GLY A 1 288 ? -92.272 42.548 115.664 1.00 41.62 288 GLY A C 1
ATOM 2297 O O . GLY A 1 288 ? -93.291 42.342 116.304 1.00 41.62 288 GLY A O 1
ATOM 2298 N N . LYS A 1 289 ? -91.404 43.497 116.030 1.00 41.88 289 LYS A N 1
ATOM 2299 C CA . LYS A 1 289 ? -91.611 44.942 115.847 1.00 41.88 289 LYS A CA 1
ATOM 2300 C C . LYS A 1 289 ? -92.951 45.483 116.371 1.00 41.88 289 LYS A C 1
ATOM 2302 O O . LYS A 1 289 ? -93.957 45.446 115.672 1.00 41.88 289 LYS A O 1
ATOM 2307 N N . GLN A 1 290 ? -92.893 46.178 117.506 1.00 48.47 290 GLN A N 1
ATOM 2308 C CA . GLN A 1 290 ? -93.585 47.462 117.640 1.00 48.47 290 GLN A CA 1
ATOM 2309 C C . GLN A 1 290 ? -92.587 48.558 117.238 1.00 48.47 290 GLN A C 1
ATOM 2311 O O . GLN A 1 290 ? -91.643 48.845 117.966 1.00 48.47 290 GLN A O 1
ATOM 2316 N N . SER A 1 291 ? -92.754 49.127 116.043 1.00 49.56 291 SER A N 1
ATOM 2317 C CA . SER A 1 291 ? -92.050 50.335 115.597 1.00 49.56 291 SER A CA 1
ATOM 2318 C C . SER A 1 291 ? -92.992 51.209 114.764 1.00 49.56 291 SER A C 1
ATOM 2320 O O . SER A 1 291 ? -92.919 51.223 113.538 1.00 49.56 291 SER A O 1
ATOM 2322 N N . VAL A 1 292 ? -93.890 51.874 115.494 1.00 41.69 292 VAL A N 1
ATOM 2323 C CA . VAL A 1 292 ? -94.484 53.217 115.325 1.00 41.69 292 VAL A CA 1
ATOM 2324 C C . VAL A 1 292 ? -94.739 53.669 116.781 1.00 41.69 292 VAL A C 1
ATOM 2326 O O . VAL A 1 292 ? -95.366 52.898 117.502 1.00 41.69 292 VAL A O 1
ATOM 2329 N N . GLY A 1 293 ? -94.269 54.795 117.338 1.00 35.34 293 GLY A N 1
ATOM 2330 C CA . GLY A 1 293 ? -93.486 55.950 116.857 1.00 35.34 293 GLY A CA 1
ATOM 2331 C C . GLY A 1 293 ? -92.792 56.674 118.044 1.00 35.34 293 GLY A C 1
ATOM 2332 O O . GLY A 1 293 ? -93.091 56.365 119.193 1.00 35.34 293 GLY A O 1
ATOM 2333 N N . ILE A 1 294 ? -91.674 57.383 117.827 1.00 48.06 294 ILE A N 1
ATOM 2334 C CA . ILE A 1 294 ? -91.474 58.834 117.551 1.00 48.06 294 ILE A CA 1
ATOM 2335 C C . ILE A 1 294 ? -91.858 59.779 118.707 1.00 48.06 294 ILE A C 1
ATOM 2337 O O . ILE A 1 294 ? -92.997 60.230 118.800 1.00 48.06 294 ILE A O 1
ATOM 2341 N N . ALA A 1 295 ? -90.852 60.130 119.506 1.00 43.81 295 ALA A N 1
ATOM 2342 C CA . ALA A 1 295 ? -90.296 61.467 119.748 1.00 43.81 295 ALA A CA 1
ATOM 2343 C C . ALA A 1 295 ? -88.880 61.253 120.309 1.00 43.81 295 ALA A C 1
ATOM 2345 O O . ALA A 1 295 ? -88.694 60.218 120.992 1.00 43.81 295 ALA A O 1
#